Protein AF-C7RSV5-F1 (afdb_monomer_lite)

Secondary structure (DSSP, 8-state):
-PPPPTT---------HHHHHHHHHHHHHT-----TTS-HHHHHHHHHHHHHHH-PPPTTS-EEEEEEETTEEEEEE----S------B--BBTTB--HHHHHHHHHHHHHHHT--EEEE-PPPTTTS-TTHHHHHHHHHHHHHHHTT--GGG-EEEEEHHHHHHHHHHHHHHHHTTPPPPSEEEEES----TT--STHHHHTTTTSSS--HHHHHHHHHHH--S---TTS--TT-GGGSSSTTTTTSSSSSSSS--

Sequence (257 aa):
MDKPPDYHRRIALSPSWRTRALNTLLRLTMRRRITQESDVSALRREYEEIDARYFQVAPDVPHAGRLRWRAGRVDHFAGQPARARHALPAWWIFASRFPNAHAALVSRLCRRLGARALLPDYRLAPEHPFPAAPDDCQRVCRALIAQGVVPASMVLAGDSAGGNLALVTIHSAKAAGEPLPSCVVLLSPALDCTLTSRSMADYDGHDPMLQLSTLLVLRRCYGQSPHQSGKPSKQSPVWQTGARQGLSDNRLSSMAT

Structure (mmCIF, N/CA/C/O backbone):
data_AF-C7RSV5-F1
#
_entry.id   AF-C7RSV5-F1
#
loop_
_atom_site.group_PDB
_atom_site.id
_atom_site.type_symbol
_atom_site.label_atom_id
_atom_site.label_alt_id
_atom_site.label_comp_id
_atom_site.label_asym_id
_atom_site.label_entity_id
_atom_site.label_seq_id
_atom_site.pdbx_PDB_ins_code
_atom_site.Cartn_x
_atom_site.Cartn_y
_atom_site.Cartn_z
_atom_site.occupancy
_atom_site.B_iso_or_equiv
_atom_site.auth_seq_id
_atom_site.auth_comp_id
_atom_site.auth_asym_id
_atom_site.auth_atom_id
_atom_site.pdbx_PDB_model_num
ATOM 1 N N . MET A 1 1 ? 22.446 -20.846 12.007 1.00 48.44 1 MET A N 1
ATOM 2 C CA . MET A 1 1 ? 21.159 -20.361 11.461 1.00 48.44 1 MET A CA 1
ATOM 3 C C . MET A 1 1 ? 20.119 -20.704 12.501 1.00 48.44 1 MET A C 1
ATOM 5 O O . MET A 1 1 ? 19.924 -21.889 12.738 1.00 48.44 1 MET A O 1
ATOM 9 N N . ASP A 1 2 ? 19.542 -19.705 13.164 1.00 71.56 2 ASP A N 1
ATOM 10 C CA . ASP A 1 2 ? 18.568 -19.951 14.227 1.00 71.56 2 ASP A CA 1
ATOM 11 C C . ASP A 1 2 ? 17.305 -20.608 13.672 1.00 71.56 2 ASP A C 1
ATOM 13 O O . ASP A 1 2 ? 16.871 -20.322 12.549 1.00 71.56 2 ASP A O 1
ATOM 17 N N . LYS A 1 3 ? 16.731 -21.519 14.462 1.00 78.50 3 LYS A N 1
ATOM 18 C CA . LYS A 1 3 ? 15.454 -22.160 14.154 1.00 78.50 3 LYS A CA 1
ATOM 19 C C . LYS A 1 3 ? 14.395 -21.057 13.994 1.00 78.50 3 LYS A C 1
ATOM 21 O O . LYS A 1 3 ? 14.276 -20.214 14.883 1.00 78.50 3 LYS A O 1
ATOM 26 N N . PRO A 1 4 ? 13.638 -21.026 12.883 1.00 80.19 4 PRO A N 1
ATOM 27 C CA . PRO A 1 4 ? 12.606 -20.017 12.706 1.00 80.19 4 PRO A CA 1
ATOM 28 C C . PRO A 1 4 ? 11.516 -20.172 13.785 1.00 80.19 4 PRO A C 1
ATOM 30 O O . PRO A 1 4 ? 11.297 -21.288 14.265 1.00 80.19 4 PRO A O 1
ATOM 33 N N . PRO A 1 5 ? 10.840 -19.077 14.173 1.00 83.94 5 PRO A N 1
ATOM 34 C CA . PRO A 1 5 ? 9.829 -19.100 15.228 1.00 83.94 5 PRO A CA 1
ATOM 35 C C . PRO A 1 5 ? 8.637 -19.987 14.848 1.00 83.94 5 PRO A C 1
ATOM 37 O O . PRO A 1 5 ? 8.370 -20.189 13.666 1.00 83.94 5 PRO A O 1
ATOM 40 N N . ASP A 1 6 ? 7.871 -20.465 15.830 1.00 84.81 6 ASP A N 1
ATOM 41 C CA . ASP A 1 6 ? 6.808 -21.465 15.611 1.00 84.81 6 ASP A CA 1
ATOM 42 C C . ASP A 1 6 ? 5.682 -21.000 14.668 1.00 84.81 6 ASP A C 1
ATOM 44 O O . ASP A 1 6 ? 5.006 -21.813 14.038 1.00 84.81 6 ASP A O 1
ATOM 48 N N . TYR A 1 7 ? 5.503 -19.687 14.505 1.00 80.00 7 TYR A N 1
ATOM 49 C CA . TYR A 1 7 ? 4.551 -19.111 13.551 1.00 80.00 7 TYR A CA 1
ATOM 50 C C . TYR A 1 7 ? 5.086 -19.034 12.110 1.00 80.00 7 TYR A C 1
ATOM 52 O O . TYR A 1 7 ? 4.338 -18.710 11.184 1.00 80.00 7 TYR A O 1
ATOM 60 N N . HIS A 1 8 ? 6.375 -19.296 11.885 1.00 83.25 8 HIS A N 1
ATOM 61 C CA . HIS A 1 8 ? 6.972 -19.247 10.559 1.00 83.25 8 HIS A CA 1
ATOM 62 C C . HIS A 1 8 ? 6.670 -20.535 9.792 1.00 83.25 8 HIS A C 1
ATOM 64 O O . HIS A 1 8 ? 7.274 -21.590 9.999 1.00 83.25 8 HIS A O 1
ATOM 70 N N . ARG A 1 9 ? 5.775 -20.422 8.813 1.00 80.25 9 ARG A N 1
ATOM 71 C CA . ARG A 1 9 ? 5.492 -21.479 7.845 1.00 80.25 9 ARG A CA 1
ATOM 72 C C . ARG A 1 9 ? 6.060 -21.086 6.483 1.00 80.25 9 ARG A C 1
ATOM 74 O O . ARG A 1 9 ? 5.545 -20.181 5.832 1.00 80.25 9 ARG A O 1
ATOM 81 N N . ARG A 1 10 ? 7.096 -21.792 6.020 1.00 79.31 10 ARG A N 1
ATOM 82 C CA . ARG A 1 10 ? 7.565 -21.671 4.631 1.00 79.31 10 ARG A CA 1
ATOM 83 C C . ARG A 1 10 ? 6.667 -22.521 3.741 1.00 79.31 10 ARG A C 1
ATOM 85 O O . ARG A 1 10 ? 6.595 -23.734 3.909 1.00 79.31 10 ARG A O 1
ATOM 92 N N . ILE A 1 11 ? 5.991 -21.883 2.796 1.00 77.56 11 ILE A N 1
ATOM 93 C CA . ILE A 1 11 ? 5.173 -22.573 1.801 1.00 77.56 11 ILE A CA 1
ATOM 94 C C . ILE A 1 11 ? 6.031 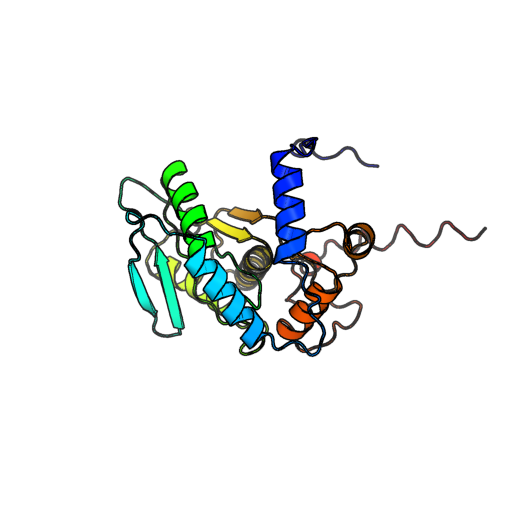-22.733 0.549 1.00 77.56 11 ILE A C 1
ATOM 96 O O . ILE A 1 11 ? 6.405 -21.743 -0.080 1.00 77.56 11 ILE A O 1
ATOM 100 N N . ALA A 1 12 ? 6.382 -23.972 0.207 1.00 74.38 12 ALA A N 1
ATOM 101 C CA . ALA A 1 12 ? 7.042 -24.264 -1.057 1.00 74.38 12 ALA A CA 1
ATOM 102 C C . ALA A 1 12 ? 6.013 -24.120 -2.186 1.00 74.38 12 ALA A C 1
ATOM 104 O O . ALA A 1 12 ? 5.086 -24.919 -2.300 1.00 74.38 12 ALA A O 1
ATOM 105 N N . LEU A 1 13 ? 6.152 -23.072 -2.996 1.00 72.31 13 LEU A N 1
ATOM 106 C CA . LEU A 1 13 ? 5.305 -22.846 -4.162 1.00 72.31 13 LEU A CA 1
ATOM 107 C C . LEU A 1 13 ? 6.066 -23.277 -5.416 1.00 72.31 13 LEU A C 1
ATOM 109 O O . LEU A 1 13 ? 7.061 -22.658 -5.786 1.00 72.31 13 LEU A O 1
ATOM 113 N N . SER A 1 14 ? 5.589 -24.317 -6.096 1.00 78.12 14 SER A N 1
ATOM 114 C CA . SER A 1 14 ? 6.029 -24.620 -7.458 1.00 78.12 14 SER A CA 1
ATOM 115 C C . SER A 1 14 ? 5.206 -23.773 -8.435 1.00 78.12 14 SER A C 1
ATOM 117 O O . SER A 1 14 ? 3.974 -23.841 -8.397 1.00 78.12 14 SER A O 1
ATOM 119 N N . PRO A 1 15 ? 5.828 -22.960 -9.311 1.00 79.62 15 PRO A N 1
ATOM 120 C CA . PRO A 1 15 ? 5.077 -22.104 -10.217 1.00 79.62 15 PRO A CA 1
ATOM 121 C C . PRO A 1 15 ? 4.280 -22.960 -11.202 1.00 79.62 15 PRO A C 1
ATOM 123 O O . PRO A 1 15 ? 4.850 -23.653 -12.054 1.00 79.62 15 PRO A O 1
ATOM 126 N N . SER A 1 16 ? 2.954 -22.878 -11.078 1.00 88.62 16 SER A N 1
ATOM 127 C CA . SER A 1 16 ? 2.006 -23.500 -12.000 1.00 88.62 16 SER A CA 1
ATOM 128 C C . SER A 1 16 ? 2.193 -22.962 -13.421 1.00 88.62 16 SER A C 1
ATOM 130 O O . SER A 1 16 ? 2.725 -21.866 -13.615 1.00 88.62 16 SER A O 1
ATOM 132 N N . TRP A 1 17 ? 1.705 -23.683 -14.433 1.00 90.12 17 TRP A N 1
ATOM 133 C CA . TRP A 1 17 ? 1.709 -23.173 -15.810 1.00 90.12 17 TRP A CA 1
ATOM 134 C C . TRP A 1 17 ? 0.971 -21.827 -15.923 1.00 90.12 17 TRP A C 1
ATOM 136 O O . TRP A 1 17 ? 1.424 -20.949 -16.650 1.00 90.12 17 TRP A O 1
ATOM 146 N N . ARG A 1 18 ? -0.099 -21.623 -15.135 1.00 89.12 18 ARG A N 1
ATOM 147 C CA . ARG A 1 18 ? -0.841 -20.352 -15.060 1.00 89.12 18 ARG A CA 1
ATOM 148 C C . ARG A 1 18 ? 0.042 -19.225 -14.541 1.00 89.12 18 ARG A C 1
ATOM 150 O O . ARG A 1 18 ? 0.052 -18.143 -15.111 1.00 89.12 18 ARG A O 1
ATOM 157 N N . THR A 1 19 ? 0.818 -19.495 -13.491 1.00 86.88 19 THR A N 1
ATOM 158 C CA . THR A 1 19 ? 1.790 -18.544 -12.934 1.00 86.88 19 THR A CA 1
ATOM 159 C C . THR A 1 19 ? 2.872 -18.208 -13.954 1.00 86.88 19 THR A C 1
ATOM 161 O O . THR A 1 19 ? 3.220 -17.044 -14.111 1.00 86.88 19 THR A O 1
ATOM 164 N N . ARG A 1 20 ? 3.387 -19.205 -14.683 1.00 88.69 20 ARG A N 1
ATOM 165 C CA . ARG A 1 20 ? 4.392 -18.979 -15.733 1.00 88.69 20 ARG A CA 1
ATOM 166 C C . ARG A 1 20 ? 3.826 -18.127 -16.869 1.00 88.69 20 ARG A C 1
ATOM 168 O O . ARG A 1 20 ? 4.464 -17.155 -17.247 1.00 88.69 20 ARG A O 1
ATOM 175 N N . ALA A 1 21 ? 2.622 -18.441 -17.349 1.00 88.12 21 ALA A N 1
ATOM 176 C CA . ALA A 1 21 ? 1.941 -17.668 -18.385 1.00 88.12 21 ALA A CA 1
ATOM 177 C C . ALA A 1 21 ? 1.674 -16.220 -17.939 1.00 88.12 21 ALA A C 1
ATOM 179 O O . ALA A 1 21 ? 1.991 -15.288 -18.674 1.00 88.12 21 ALA A O 1
ATOM 180 N N . LEU A 1 22 ? 1.175 -16.026 -16.712 1.00 86.00 22 LEU A N 1
ATOM 181 C CA . LEU A 1 22 ? 0.973 -14.699 -16.128 1.00 86.00 22 LEU A CA 1
ATOM 182 C C . LEU A 1 22 ? 2.293 -13.928 -16.019 1.00 86.00 22 LEU A C 1
A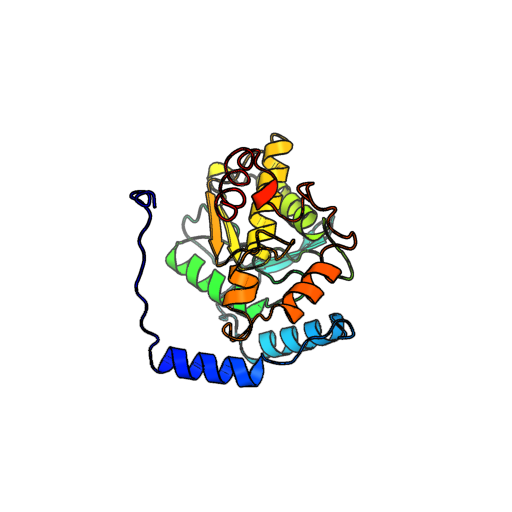TOM 184 O O . LEU A 1 22 ? 2.352 -12.774 -16.425 1.00 86.00 22 LEU A O 1
ATOM 188 N N . ASN A 1 23 ? 3.362 -14.559 -15.531 1.00 86.75 23 ASN A N 1
ATOM 189 C CA . ASN A 1 23 ? 4.673 -13.918 -15.428 1.00 86.75 23 ASN A CA 1
ATOM 190 C C . ASN A 1 23 ? 5.218 -13.514 -16.801 1.00 86.75 23 ASN A C 1
ATOM 192 O O . ASN A 1 23 ? 5.791 -12.437 -16.927 1.00 86.75 23 ASN A O 1
ATOM 196 N N . THR A 1 24 ? 5.036 -14.343 -17.832 1.00 85.94 24 THR A N 1
ATOM 197 C CA . THR A 1 24 ? 5.408 -13.987 -19.207 1.00 85.94 24 THR A CA 1
ATOM 198 C C . THR A 1 24 ? 4.600 -12.791 -19.697 1.00 85.94 24 THR A C 1
ATOM 200 O O . THR A 1 24 ? 5.188 -11.845 -20.212 1.00 85.94 24 THR A O 1
ATOM 203 N N . LEU A 1 25 ? 3.282 -12.781 -19.483 1.00 84.81 25 LEU A N 1
ATOM 204 C CA . LEU A 1 25 ? 2.432 -11.652 -19.857 1.00 84.81 25 LEU A CA 1
ATOM 205 C C . LEU A 1 25 ? 2.861 -10.363 -19.144 1.00 84.81 25 LEU A C 1
ATOM 207 O O . LEU A 1 25 ? 3.077 -9.356 -19.807 1.00 84.81 25 LEU A O 1
ATOM 211 N N . LEU A 1 26 ? 3.064 -10.410 -17.824 1.00 83.38 26 LEU A N 1
ATOM 212 C CA . LEU A 1 26 ? 3.543 -9.272 -17.033 1.00 83.38 26 LEU A CA 1
ATOM 213 C C . LEU A 1 26 ? 4.901 -8.767 -17.533 1.00 83.38 26 LEU A C 1
ATOM 215 O O . LEU A 1 26 ? 5.106 -7.564 -17.646 1.00 83.38 26 LEU A O 1
ATOM 219 N N . ARG A 1 27 ? 5.811 -9.668 -17.923 1.00 82.19 27 ARG A N 1
ATOM 220 C CA . ARG A 1 27 ? 7.090 -9.273 -18.531 1.00 82.19 27 ARG A CA 1
ATOM 221 C C . ARG A 1 27 ? 6.927 -8.591 -19.886 1.00 82.19 27 ARG A C 1
ATOM 223 O O . ARG A 1 27 ? 7.793 -7.809 -20.250 1.00 82.19 27 ARG A O 1
ATOM 230 N N . LEU A 1 28 ? 5.884 -8.895 -20.647 1.00 79.88 28 LEU A N 1
ATOM 231 C CA . LEU A 1 28 ? 5.642 -8.256 -21.941 1.00 79.88 28 LEU A CA 1
ATOM 232 C C . LEU A 1 28 ? 4.929 -6.909 -21.784 1.00 79.88 28 LEU A C 1
ATOM 234 O O . LEU A 1 28 ? 5.197 -5.989 -22.550 1.00 79.88 28 LEU A O 1
ATOM 238 N N . THR A 1 29 ? 4.049 -6.781 -20.789 1.00 71.69 29 THR A N 1
ATOM 239 C CA . THR A 1 29 ? 3.209 -5.588 -20.608 1.00 71.69 29 THR A CA 1
ATOM 240 C C . THR A 1 29 ? 3.791 -4.567 -19.634 1.00 71.69 29 THR A C 1
ATOM 242 O O . THR A 1 29 ? 3.624 -3.372 -19.849 1.00 71.69 29 THR A O 1
ATOM 245 N N . MET A 1 30 ? 4.486 -5.009 -18.581 1.00 67.56 30 MET A N 1
ATOM 246 C CA . MET A 1 30 ? 4.948 -4.146 -17.482 1.00 67.56 30 MET A CA 1
ATOM 247 C C . MET A 1 30 ? 6.458 -3.907 -17.470 1.00 67.56 30 MET A C 1
ATOM 249 O O . MET A 1 30 ? 6.919 -2.966 -16.831 1.00 67.56 30 MET A O 1
ATOM 253 N N . ARG A 1 31 ? 7.251 -4.703 -18.199 1.00 63.72 31 ARG A N 1
ATOM 254 C CA . ARG A 1 31 ? 8.722 -4.580 -18.243 1.00 63.72 31 ARG A CA 1
ATOM 255 C C . ARG A 1 31 ? 9.197 -3.433 -19.142 1.00 63.72 31 ARG A C 1
ATOM 257 O O . ARG A 1 31 ? 10.170 -3.567 -19.886 1.00 63.72 31 ARG A O 1
ATOM 264 N N . ARG A 1 32 ? 8.510 -2.293 -19.096 1.00 64.81 32 ARG A N 1
ATOM 265 C CA . ARG A 1 32 ? 9.033 -1.054 -19.667 1.00 64.81 32 ARG A CA 1
ATOM 266 C C . ARG A 1 32 ? 10.173 -0.569 -18.783 1.00 64.81 32 ARG A C 1
ATOM 268 O O . ARG A 1 32 ? 10.044 -0.509 -17.562 1.00 64.81 32 ARG A O 1
ATOM 275 N N . ARG A 1 33 ? 11.301 -0.218 -19.402 1.00 63.16 33 ARG A N 1
ATOM 276 C CA . ARG A 1 33 ? 12.408 0.424 -18.690 1.00 63.16 33 ARG A CA 1
ATOM 277 C C . ARG A 1 33 ? 11.973 1.828 -18.289 1.00 63.16 33 ARG A C 1
ATOM 279 O O . ARG A 1 33 ? 12.015 2.740 -19.106 1.00 63.16 33 ARG A O 1
ATOM 286 N N . ILE A 1 34 ? 11.565 1.982 -17.034 1.00 71.00 34 ILE A N 1
ATOM 287 C CA . ILE A 1 34 ? 11.380 3.292 -16.414 1.00 71.00 34 ILE A CA 1
ATOM 288 C C . ILE A 1 34 ? 12.773 3.809 -16.047 1.00 71.00 34 ILE A C 1
ATOM 290 O O . ILE A 1 34 ? 13.525 3.161 -15.312 1.00 71.00 34 ILE A O 1
ATOM 294 N N . THR A 1 35 ? 13.130 4.955 -16.612 1.00 69.44 35 THR A N 1
ATOM 295 C CA . THR A 1 35 ? 14.409 5.642 -16.404 1.00 69.44 35 THR A CA 1
ATOM 296 C C . THR A 1 35 ? 14.210 6.886 -15.540 1.00 69.44 35 THR A C 1
ATOM 298 O O . THR A 1 35 ? 13.088 7.315 -15.281 1.00 69.44 35 THR A O 1
ATOM 301 N N . GLN A 1 36 ? 15.308 7.502 -15.099 1.00 63.81 36 GLN A N 1
ATOM 302 C CA . GLN A 1 36 ? 15.269 8.732 -14.293 1.00 63.81 36 GLN A CA 1
ATOM 303 C C . GLN A 1 36 ? 14.634 9.934 -15.009 1.00 63.81 36 GLN A C 1
ATOM 305 O O . GLN A 1 36 ? 14.218 10.882 -14.343 1.00 63.81 36 GLN A O 1
ATOM 310 N N . GLU A 1 37 ? 14.558 9.890 -16.338 1.00 71.38 37 GLU A N 1
ATOM 311 C CA . GLU A 1 37 ? 13.956 10.928 -17.182 1.00 71.38 37 GLU A CA 1
ATOM 312 C C . GLU A 1 37 ? 12.484 10.655 -17.503 1.00 71.38 37 GLU A C 1
ATOM 314 O O . GLU A 1 37 ? 11.831 11.456 -18.164 1.00 71.38 37 GLU A O 1
ATOM 319 N N . SER A 1 38 ? 11.945 9.517 -17.055 1.00 76.75 38 SER A N 1
ATOM 320 C CA . SER A 1 38 ? 10.558 9.161 -17.338 1.00 76.75 38 SER A CA 1
ATOM 321 C C . SER A 1 38 ? 9.590 10.140 -16.672 1.00 76.75 38 SER A C 1
ATOM 323 O O . SER A 1 38 ? 9.705 10.429 -15.479 1.00 76.75 38 SER A O 1
ATOM 325 N N . ASP A 1 39 ? 8.595 10.601 -17.431 1.00 81.69 39 ASP A N 1
ATOM 326 C CA . ASP A 1 39 ? 7.486 11.391 -16.901 1.00 81.69 39 ASP A CA 1
ATOM 327 C C . ASP A 1 39 ? 6.590 10.494 -16.031 1.00 81.69 39 ASP A C 1
ATOM 329 O O . ASP A 1 39 ? 5.765 9.714 -16.511 1.00 81.69 39 ASP A O 1
ATOM 333 N N . VAL A 1 40 ? 6.773 10.601 -14.715 1.00 81.31 40 VAL A N 1
ATOM 334 C CA . VAL A 1 40 ? 6.025 9.827 -13.717 1.00 81.31 40 VAL A CA 1
ATOM 335 C C . VAL A 1 40 ? 4.536 10.169 -13.735 1.00 81.31 40 VAL A C 1
ATOM 337 O O . VAL A 1 40 ? 3.708 9.290 -13.492 1.00 81.31 40 VAL A O 1
ATOM 340 N N . SER A 1 41 ? 4.170 11.406 -14.074 1.00 79.69 41 SER A N 1
ATOM 341 C CA . SER A 1 41 ? 2.769 11.808 -14.200 1.00 79.69 41 SER A CA 1
ATOM 342 C C . SER A 1 41 ? 2.133 11.193 -15.454 1.00 79.69 41 SER A C 1
ATOM 344 O O . SER A 1 41 ? 0.965 10.805 -15.408 1.00 79.69 41 SER A O 1
ATOM 346 N N . ALA A 1 42 ? 2.881 11.034 -16.553 1.00 80.38 42 ALA A N 1
ATOM 347 C CA . ALA A 1 42 ? 2.423 10.277 -17.724 1.00 80.38 42 ALA A CA 1
ATOM 348 C C . ALA A 1 42 ? 2.264 8.780 -17.428 1.00 80.38 42 ALA A C 1
ATOM 350 O O . ALA A 1 42 ? 1.218 8.212 -17.739 1.00 80.38 42 ALA A O 1
ATOM 351 N N . LEU A 1 43 ? 3.245 8.166 -16.759 1.00 81.12 43 LEU A N 1
ATOM 352 C CA . LEU A 1 43 ? 3.156 6.765 -16.327 1.00 81.12 43 LEU A CA 1
ATOM 353 C C . LEU A 1 43 ? 1.961 6.530 -15.394 1.00 81.12 43 LEU A C 1
ATOM 355 O O . LEU A 1 43 ? 1.286 5.508 -15.498 1.00 81.12 43 LEU A O 1
ATOM 359 N N . ARG A 1 44 ? 1.660 7.488 -14.506 1.00 84.00 44 ARG A N 1
ATOM 360 C CA . ARG A 1 44 ? 0.473 7.428 -13.645 1.00 84.00 44 ARG A CA 1
ATOM 361 C C . ARG A 1 44 ? -0.818 7.373 -14.460 1.00 84.00 44 ARG A C 1
ATOM 363 O O . ARG A 1 44 ? -1.647 6.517 -14.172 1.00 84.00 44 ARG A O 1
ATOM 370 N N . ARG A 1 45 ? -0.973 8.237 -15.471 1.00 83.31 45 ARG A N 1
ATOM 371 C CA . ARG A 1 45 ? -2.160 8.236 -16.347 1.00 83.31 45 ARG A CA 1
ATOM 372 C C . ARG A 1 45 ? -2.317 6.905 -17.079 1.00 83.31 45 ARG A C 1
ATOM 374 O O . ARG A 1 45 ? -3.405 6.346 -17.083 1.00 83.31 45 ARG A O 1
ATOM 381 N N . GLU A 1 46 ? -1.227 6.363 -17.621 1.00 82.25 46 GLU A N 1
ATOM 382 C CA . GLU A 1 46 ? -1.244 5.059 -18.298 1.00 82.25 46 GLU A CA 1
ATOM 383 C C . GLU A 1 46 ? -1.696 3.932 -17.352 1.00 82.25 46 GLU A C 1
ATOM 385 O O . GLU A 1 46 ? -2.534 3.107 -17.718 1.00 82.25 46 GLU A O 1
ATOM 390 N N . TYR A 1 47 ? -1.198 3.908 -16.112 1.00 82.12 47 TYR A N 1
ATOM 391 C CA . TYR A 1 47 ? -1.636 2.916 -15.129 1.00 82.12 47 TYR A CA 1
ATOM 392 C C . TYR A 1 47 ? -3.092 3.085 -14.702 1.00 82.12 47 TYR A C 1
ATOM 394 O O . TYR A 1 47 ? -3.781 2.079 -14.545 1.00 82.12 47 TYR A O 1
ATOM 402 N N . GLU A 1 48 ? -3.583 4.315 -14.561 1.00 83.56 48 GLU A N 1
ATOM 403 C CA . GLU A 1 48 ? -4.996 4.579 -14.271 1.00 83.56 48 GLU A CA 1
ATOM 404 C C . GLU A 1 48 ? -5.909 4.140 -15.430 1.00 83.56 48 GLU A C 1
ATOM 406 O O . GLU A 1 48 ? -6.975 3.572 -15.194 1.00 83.56 48 GLU A O 1
ATOM 411 N N . GLU A 1 49 ? -5.481 4.315 -16.683 1.00 84.50 49 GLU A N 1
ATOM 412 C CA . GLU A 1 49 ? -6.204 3.810 -17.858 1.00 84.50 49 GLU A CA 1
ATOM 413 C C . GLU A 1 49 ? -6.234 2.277 -17.909 1.00 84.50 49 GLU A C 1
ATOM 415 O O . GLU A 1 49 ? -7.276 1.682 -18.200 1.00 84.50 49 GLU A O 1
ATOM 420 N N . ILE A 1 50 ? -5.107 1.624 -17.609 1.00 83.81 50 ILE A N 1
ATOM 421 C CA . ILE A 1 50 ? -5.025 0.162 -17.483 1.00 83.81 50 ILE A CA 1
ATOM 422 C C . ILE A 1 50 ? -5.951 -0.314 -16.358 1.00 83.81 50 ILE A C 1
ATOM 424 O O . ILE A 1 50 ? -6.708 -1.268 -16.556 1.00 83.81 50 ILE A O 1
ATOM 428 N N . ASP A 1 51 ? -5.927 0.352 -15.203 1.00 83.88 51 ASP A N 1
ATOM 429 C CA . ASP A 1 51 ? -6.781 0.025 -14.064 1.00 83.88 51 ASP A CA 1
ATOM 430 C C . ASP A 1 51 ? -8.267 0.102 -14.442 1.00 83.88 51 ASP A C 1
ATOM 432 O O . ASP A 1 51 ? -9.010 -0.867 -14.271 1.00 83.88 51 ASP A O 1
ATOM 436 N N . ALA A 1 52 ? -8.676 1.212 -15.061 1.00 84.12 52 ALA A N 1
ATOM 437 C CA . ALA A 1 52 ? -10.045 1.436 -15.513 1.00 84.12 52 ALA A CA 1
ATOM 438 C C . ALA A 1 52 ? -10.501 0.427 -16.579 1.00 84.12 52 ALA A C 1
ATOM 440 O O . ALA A 1 52 ? -11.658 0.003 -16.582 1.00 84.12 52 ALA A O 1
ATOM 441 N N . ARG A 1 53 ? -9.600 0.029 -17.486 1.00 84.81 53 ARG A N 1
ATOM 442 C CA . ARG A 1 53 ? -9.915 -0.891 -18.585 1.00 84.81 53 ARG A CA 1
ATOM 443 C C . ARG A 1 53 ? -10.056 -2.334 -18.116 1.00 84.81 53 ARG A C 1
ATOM 445 O O . ARG A 1 53 ? -10.984 -3.021 -18.540 1.00 84.81 53 ARG A O 1
ATOM 452 N N . TYR A 1 54 ? -9.132 -2.808 -17.283 1.00 82.56 54 TYR A N 1
ATOM 453 C CA . TYR A 1 54 ? -9.008 -4.238 -16.985 1.00 82.56 54 TYR A CA 1
ATOM 454 C C . TYR A 1 54 ? -9.590 -4.650 -15.635 1.00 82.56 54 TYR A C 1
ATOM 456 O O . TYR A 1 54 ? -9.919 -5.825 -15.459 1.00 82.56 54 TYR A O 1
ATOM 464 N N . PHE A 1 55 ? -9.759 -3.721 -14.693 1.00 80.81 55 PHE A N 1
ATOM 465 C CA . PHE A 1 55 ? -10.334 -4.024 -13.389 1.00 80.81 55 PHE A CA 1
ATOM 466 C C . PHE A 1 55 ? -11.721 -3.407 -13.27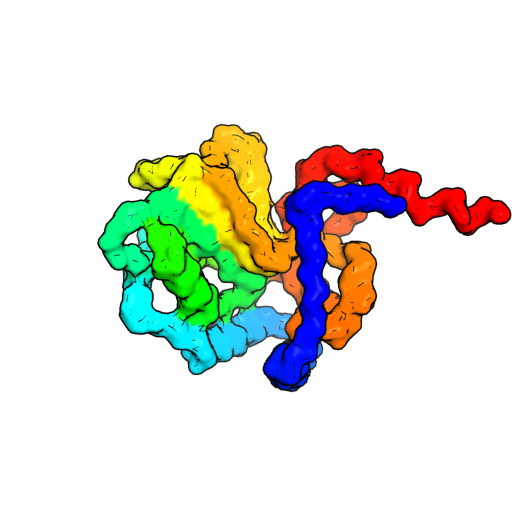9 1.00 80.81 55 PHE A C 1
ATOM 468 O O . PHE A 1 55 ? -11.899 -2.193 -13.247 1.00 80.81 55 PHE A O 1
ATOM 475 N N . GLN A 1 56 ? -12.720 -4.282 -13.215 1.00 74.69 56 GLN A N 1
ATOM 476 C CA . GLN A 1 56 ? -14.108 -3.901 -13.003 1.00 74.69 56 GLN A CA 1
ATOM 477 C C . GLN A 1 56 ? -14.437 -4.049 -11.518 1.00 74.69 56 GLN A C 1
ATOM 479 O O . GLN A 1 56 ? -14.279 -5.127 -10.933 1.00 74.69 56 GLN A O 1
ATOM 484 N N . VAL A 1 57 ? -14.895 -2.962 -10.902 1.00 69.00 57 VAL A N 1
ATOM 485 C CA . VAL A 1 57 ? -15.469 -3.009 -9.556 1.00 69.00 57 VAL A CA 1
ATOM 486 C C . VAL A 1 57 ? -16.862 -3.614 -9.676 1.00 69.00 57 VAL A C 1
ATOM 488 O O . VAL A 1 57 ? -17.630 -3.243 -10.560 1.00 69.00 57 VAL A O 1
ATOM 491 N N . ALA A 1 58 ? -17.180 -4.588 -8.824 1.00 67.25 58 ALA A N 1
ATOM 492 C CA . ALA A 1 58 ? -18.477 -5.244 -8.902 1.00 67.25 58 ALA A CA 1
ATOM 493 C C . ALA A 1 58 ? -19.611 -4.219 -8.647 1.00 67.25 58 ALA A C 1
ATOM 495 O O . ALA A 1 58 ? -19.455 -3.379 -7.757 1.00 67.25 58 ALA A O 1
ATOM 496 N N . PRO A 1 59 ? -20.733 -4.258 -9.398 1.00 66.69 59 PRO A N 1
ATOM 497 C CA . PRO A 1 59 ? -21.781 -3.227 -9.328 1.00 66.69 59 PRO A CA 1
ATOM 498 C C . PRO A 1 59 ? -22.435 -3.102 -7.948 1.00 66.69 59 PRO A C 1
ATOM 500 O O . PRO A 1 59 ? -22.972 -2.057 -7.596 1.00 66.69 59 PRO A O 1
ATOM 503 N N . ASP A 1 60 ? -22.387 -4.186 -7.173 1.00 62.28 60 ASP A N 1
ATOM 504 C CA . ASP A 1 60 ? -22.898 -4.290 -5.810 1.00 62.28 60 ASP A CA 1
ATOM 505 C C . ASP A 1 60 ? -21.984 -3.637 -4.771 1.00 62.28 60 ASP A C 1
ATOM 507 O O . ASP A 1 60 ? -22.364 -3.570 -3.607 1.00 62.28 60 ASP A O 1
ATOM 511 N N . VAL A 1 61 ? -20.783 -3.187 -5.155 1.00 56.56 61 VAL A N 1
ATOM 512 C CA . VAL A 1 61 ? -19.878 -2.436 -4.285 1.00 56.56 61 VAL A CA 1
ATOM 513 C C . VAL A 1 61 ? -20.331 -0.984 -4.298 1.00 56.56 61 VAL A C 1
ATOM 515 O O . VAL A 1 61 ? -20.085 -0.275 -5.276 1.00 56.56 61 VAL A O 1
ATOM 518 N N . PRO A 1 62 ? -20.959 -0.494 -3.220 1.00 50.28 62 PRO A N 1
ATOM 519 C CA . PRO A 1 62 ? -21.448 0.868 -3.195 1.00 50.28 62 PRO A CA 1
ATOM 520 C C . PRO A 1 62 ? -20.239 1.798 -3.163 1.00 50.28 62 PRO A C 1
ATOM 522 O O . PRO A 1 62 ? -19.542 1.908 -2.147 1.00 50.28 62 PRO A O 1
ATOM 525 N N . HIS A 1 63 ? -19.984 2.461 -4.291 1.00 49.88 63 HIS A N 1
ATOM 526 C CA . HIS A 1 63 ? -19.221 3.699 -4.321 1.00 49.88 63 HIS A CA 1
ATOM 527 C C . HIS A 1 63 ? -20.050 4.711 -3.540 1.00 49.88 63 HIS A C 1
ATOM 529 O O . HIS A 1 63 ? -21.010 5.275 -4.058 1.00 49.88 63 HIS A O 1
ATOM 535 N N . ALA A 1 64 ? -19.712 4.945 -2.277 1.00 42.22 64 ALA A N 1
ATOM 536 C CA . ALA A 1 64 ? -20.484 5.841 -1.418 1.00 42.22 64 ALA A CA 1
ATOM 537 C C . ALA A 1 64 ? -20.245 7.333 -1.743 1.00 42.22 64 ALA A C 1
ATOM 539 O O . ALA A 1 64 ? -20.426 8.200 -0.892 1.00 42.22 64 ALA A O 1
ATOM 540 N N . GLY A 1 65 ? -19.824 7.635 -2.972 1.00 43.81 65 GLY A N 1
ATOM 541 C CA . GLY A 1 65 ? -19.382 8.951 -3.393 1.00 43.81 65 GLY A CA 1
ATOM 542 C C . GLY A 1 65 ? -18.022 9.348 -2.813 1.00 43.81 65 GLY A C 1
ATOM 543 O O . GLY A 1 65 ? -17.462 8.726 -1.907 1.00 43.81 65 GLY A O 1
ATOM 544 N N . ARG A 1 66 ? -17.486 10.431 -3.372 1.00 39.59 66 ARG A N 1
ATOM 545 C CA . ARG A 1 66 ? -16.311 11.128 -2.858 1.00 39.59 66 ARG A CA 1
ATOM 546 C C . ARG A 1 66 ? -16.764 11.968 -1.670 1.00 39.59 66 ARG A C 1
ATOM 548 O O . ARG A 1 66 ? -17.421 12.993 -1.860 1.00 39.59 66 ARG A O 1
ATOM 555 N N . LEU A 1 67 ? -16.426 11.569 -0.449 1.00 39.25 67 LEU A N 1
ATOM 556 C CA . LEU A 1 67 ? -16.664 12.438 0.700 1.00 39.25 67 LEU A CA 1
ATOM 557 C C . LEU A 1 67 ? -15.709 13.632 0.573 1.00 39.25 67 LEU A C 1
ATOM 559 O O . LEU A 1 67 ? -14.487 13.481 0.631 1.00 39.25 67 LEU A O 1
ATOM 563 N N . ARG A 1 68 ? -16.258 14.835 0.360 1.00 37.44 68 ARG A N 1
ATOM 564 C CA . ARG A 1 68 ? -15.506 16.086 0.524 1.00 37.44 68 ARG A CA 1
ATOM 565 C C . ARG A 1 68 ? -15.236 16.239 2.021 1.00 37.44 68 ARG A C 1
ATOM 567 O O . ARG A 1 68 ? -16.082 16.722 2.768 1.00 37.44 68 ARG A O 1
ATOM 574 N N . TRP A 1 69 ? -14.074 15.777 2.470 1.00 40.78 69 TRP A N 1
ATOM 575 C CA . TRP A 1 69 ? -13.618 16.002 3.835 1.00 40.78 69 TRP A CA 1
ATOM 576 C C . TRP A 1 69 ? -13.078 17.429 3.939 1.00 40.78 69 TRP A C 1
ATOM 578 O O . TRP A 1 69 ? -12.432 17.912 3.006 1.00 40.78 69 TRP A O 1
ATOM 588 N N . ARG A 1 70 ? -13.276 18.105 5.079 1.00 33.16 70 ARG A N 1
ATOM 589 C CA . ARG A 1 70 ? -12.818 19.490 5.337 1.00 33.16 70 ARG A CA 1
ATOM 590 C C . ARG A 1 70 ? -11.286 19.705 5.214 1.00 33.16 70 ARG A C 1
ATOM 592 O O . ARG A 1 70 ? -10.818 20.804 5.474 1.00 33.16 70 ARG A O 1
ATOM 599 N N . ALA A 1 71 ? -10.516 18.693 4.794 1.00 31.45 71 ALA A N 1
ATOM 600 C CA . ALA A 1 71 ? -9.073 18.755 4.540 1.00 31.45 71 ALA A CA 1
ATOM 601 C C . ALA A 1 71 ? -8.561 17.821 3.403 1.00 31.45 71 ALA A C 1
ATOM 603 O O . ALA A 1 71 ? -7.367 17.532 3.364 1.00 31.45 71 ALA A O 1
ATOM 604 N N . GLY A 1 72 ? -9.415 17.299 2.502 1.00 34.72 72 GLY A N 1
ATOM 605 C CA . GLY A 1 72 ? -8.971 16.427 1.390 1.00 34.72 72 GLY A CA 1
ATOM 606 C C . GLY A 1 72 ? -10.059 15.532 0.770 1.00 34.72 72 GLY A C 1
ATOM 607 O O . GLY A 1 72 ? -11.199 15.525 1.231 1.00 34.72 72 GLY A O 1
ATOM 608 N N . ARG A 1 73 ? -9.718 14.795 -0.301 1.00 37.88 73 ARG A N 1
ATOM 609 C CA . ARG A 1 73 ? -10.605 13.825 -0.984 1.00 37.88 73 ARG A CA 1
ATOM 610 C C . ARG A 1 73 ? -10.411 12.427 -0.371 1.00 37.88 73 ARG A C 1
ATOM 612 O O . ARG A 1 73 ? -9.294 12.069 -0.026 1.00 37.88 73 ARG A O 1
ATOM 619 N N . VAL A 1 74 ? -11.489 11.660 -0.195 1.00 41.50 74 VAL A N 1
ATOM 620 C CA . VAL A 1 74 ? -11.463 10.246 0.231 1.00 41.50 74 VAL A CA 1
ATOM 621 C C . VAL A 1 74 ? -12.516 9.494 -0.581 1.00 41.50 74 VAL A C 1
ATOM 623 O O . VAL A 1 74 ? -13.668 9.935 -0.628 1.00 41.50 74 VAL A O 1
ATOM 626 N N . ASP A 1 75 ? -12.142 8.369 -1.192 1.00 40.19 75 ASP A N 1
ATOM 627 C CA . ASP A 1 75 ? -13.073 7.506 -1.923 1.00 40.19 75 ASP A CA 1
ATOM 628 C C . ASP A 1 75 ? -13.546 6.353 -1.012 1.00 40.19 75 ASP A C 1
ATOM 630 O O . ASP A 1 75 ? -12.798 5.458 -0.630 1.00 40.19 75 ASP A O 1
ATOM 634 N N . HIS A 1 76 ? -14.813 6.388 -0.597 1.00 41.88 76 HIS A N 1
ATOM 635 C CA . HIS A 1 76 ? -15.383 5.428 0.356 1.00 41.88 76 HIS A CA 1
ATOM 636 C C . HIS A 1 76 ? -16.068 4.256 -0.367 1.00 41.88 76 HIS A C 1
ATOM 638 O O . HIS A 1 76 ? -16.845 4.463 -1.300 1.00 41.88 76 HIS A O 1
ATOM 644 N N . PHE A 1 77 ? -15.839 3.027 0.110 1.00 43.56 77 PHE A N 1
ATOM 645 C CA . PHE A 1 77 ? -16.465 1.809 -0.418 1.00 43.56 77 PHE A CA 1
ATOM 646 C C . PHE A 1 77 ? -17.246 1.108 0.698 1.00 43.56 77 PHE A C 1
ATOM 648 O O . PHE A 1 77 ? -16.661 0.585 1.643 1.00 43.56 77 PHE A O 1
ATOM 655 N N . ALA A 1 78 ? -18.577 1.098 0.622 1.00 37.16 78 ALA A N 1
ATOM 656 C CA . ALA A 1 78 ? -19.427 0.670 1.735 1.00 37.16 78 ALA A CA 1
ATOM 657 C C . ALA A 1 78 ? -20.328 -0.513 1.376 1.00 37.16 78 ALA A C 1
ATOM 659 O O . ALA A 1 78 ? -21.436 -0.288 0.924 1.00 37.16 78 ALA A O 1
ATOM 660 N N . GLY A 1 79 ? -19.940 -1.764 1.634 1.00 30.75 79 GLY A N 1
ATOM 661 C CA . GLY A 1 79 ? -20.927 -2.861 1.624 1.00 30.75 79 GLY A CA 1
ATOM 662 C C . GLY A 1 79 ? -21.947 -2.723 2.778 1.00 30.75 79 GLY A C 1
ATOM 663 O O . GLY A 1 79 ? -21.539 -2.433 3.904 1.00 30.75 79 GLY A O 1
ATOM 664 N N . GLN A 1 80 ? -23.250 -2.924 2.523 1.00 33.28 80 GLN A N 1
ATOM 665 C CA . GLN A 1 80 ? -24.333 -2.999 3.539 1.00 33.28 80 GLN A CA 1
ATOM 666 C C . GLN A 1 80 ? -24.759 -4.475 3.823 1.00 33.28 80 GLN A C 1
ATOM 668 O O . GLN A 1 80 ? -24.425 -5.341 3.020 1.00 33.28 80 GLN A O 1
ATOM 673 N N . PRO A 1 81 ? -25.518 -4.814 4.897 1.00 43.22 81 PRO A N 1
ATOM 674 C CA . PRO A 1 81 ? -25.058 -4.844 6.290 1.00 43.22 81 PRO A CA 1
ATOM 675 C C . PRO A 1 81 ? -25.439 -6.139 7.063 1.00 43.22 81 PRO A C 1
ATOM 677 O O . PRO A 1 81 ? -26.529 -6.671 6.907 1.00 43.22 81 PRO A O 1
ATOM 680 N N . ALA A 1 82 ? -24.585 -6.569 8.003 1.00 28.77 82 ALA A N 1
ATOM 681 C CA . ALA A 1 82 ? -24.961 -7.113 9.323 1.00 28.77 82 ALA A CA 1
ATOM 682 C C . ALA A 1 82 ? -23.681 -7.324 10.166 1.00 28.77 82 ALA A C 1
ATOM 684 O O . ALA A 1 82 ? -22.912 -8.243 9.922 1.00 28.77 82 ALA A O 1
ATOM 685 N N . ARG A 1 83 ? -23.443 -6.471 11.176 1.00 30.39 83 ARG A N 1
ATOM 686 C CA . ARG A 1 83 ? -22.434 -6.663 12.254 1.00 30.39 83 ARG A CA 1
ATOM 687 C C . ARG A 1 83 ? -20.928 -6.621 11.900 1.00 30.39 83 ARG A C 1
ATOM 689 O O . ARG A 1 83 ? -20.123 -7.264 12.568 1.00 30.39 83 ARG A O 1
ATOM 696 N N . ALA A 1 84 ? -20.509 -5.787 10.957 1.00 31.80 84 ALA A N 1
ATOM 697 C CA . ALA A 1 84 ? -19.088 -5.589 10.652 1.00 31.80 84 ALA A CA 1
ATOM 698 C C . ALA A 1 84 ? -18.409 -4.536 11.557 1.00 31.80 84 ALA A C 1
ATOM 700 O O . ALA A 1 84 ? -18.726 -3.352 11.453 1.00 31.80 84 ALA A O 1
ATOM 701 N N . ARG A 1 85 ? -17.457 -4.952 12.409 1.00 38.38 85 ARG A N 1
ATOM 702 C CA . ARG A 1 85 ? -16.720 -4.103 13.376 1.00 38.38 85 ARG A CA 1
ATOM 703 C C . ARG A 1 85 ? -15.311 -3.674 12.932 1.00 38.38 85 ARG A C 1
ATOM 705 O O . ARG A 1 85 ? -14.603 -3.130 13.754 1.00 38.38 85 ARG A O 1
ATOM 712 N N . HIS A 1 86 ? -14.887 -3.882 11.683 1.00 40.47 86 HIS A N 1
ATOM 713 C CA . HIS A 1 86 ? -13.493 -3.622 11.277 1.00 40.47 86 HIS A CA 1
ATOM 714 C C . HIS A 1 86 ? -13.383 -2.773 10.003 1.00 40.47 86 HIS A C 1
ATOM 716 O O . HIS A 1 86 ? -14.151 -3.013 9.074 1.00 40.47 86 HIS A O 1
ATOM 722 N N . ALA A 1 87 ? -12.448 -1.806 9.977 1.00 39.91 87 ALA A N 1
ATOM 723 C CA . ALA A 1 87 ? -12.011 -1.003 8.815 1.00 39.91 87 ALA A CA 1
ATOM 724 C C . ALA A 1 87 ? -10.526 -0.609 8.997 1.00 39.91 87 ALA A C 1
ATOM 726 O O . ALA A 1 87 ? -10.145 -0.252 10.114 1.00 39.91 87 ALA A O 1
ATOM 727 N N . LEU A 1 88 ? -9.623 -0.836 8.028 1.00 46.75 88 LEU A N 1
ATOM 728 C CA . LEU A 1 88 ? -9.186 0.024 6.913 1.00 46.75 88 LEU A CA 1
ATOM 729 C C . LEU A 1 88 ? -8.056 -0.665 6.089 1.00 46.75 88 LEU A C 1
ATOM 731 O O . LEU A 1 88 ? -6.980 -0.910 6.626 1.00 46.75 88 LEU A O 1
ATOM 735 N N . PRO A 1 89 ? -8.199 -0.893 4.776 1.00 40.00 89 PRO A N 1
ATOM 736 C CA . PRO A 1 89 ? -7.066 -1.118 3.872 1.00 40.00 89 PRO A CA 1
ATOM 737 C C . PRO A 1 89 ? -6.625 0.158 3.114 1.00 40.00 89 PRO A C 1
ATOM 739 O O . PRO A 1 89 ? -7.407 0.738 2.368 1.00 40.00 89 PRO A O 1
ATOM 742 N N . ALA A 1 90 ? -5.359 0.567 3.255 1.00 39.59 90 ALA A N 1
ATOM 743 C CA . ALA A 1 90 ? -4.650 1.591 2.479 1.00 39.59 90 ALA A CA 1
ATOM 744 C C . ALA A 1 90 ? -3.645 0.936 1.509 1.00 39.59 90 ALA A C 1
ATOM 746 O O . ALA A 1 90 ? -2.604 0.436 1.923 1.00 39.59 90 ALA A O 1
ATOM 747 N N . TRP A 1 91 ? -3.969 0.891 0.219 1.00 46.00 91 TRP A N 1
ATOM 748 C CA . TRP A 1 91 ? -3.275 0.074 -0.785 1.00 46.00 91 TRP A CA 1
ATOM 749 C C . TRP A 1 91 ? -2.841 0.942 -1.972 1.00 46.00 91 TRP A C 1
ATOM 751 O O . TRP A 1 91 ? -3.737 1.186 -2.748 1.00 46.00 91 TRP A O 1
ATOM 761 N N . TRP A 1 92 ? -1.593 1.431 -2.150 1.00 51.88 92 TRP A N 1
ATOM 762 C CA . TRP A 1 92 ? -1.086 1.927 -3.471 1.00 51.88 92 TRP A CA 1
ATOM 763 C C . TRP A 1 92 ? 0.433 1.751 -3.631 1.00 51.88 92 TRP A C 1
ATOM 765 O O . TRP A 1 92 ? 1.120 1.301 -2.717 1.00 51.88 92 TRP A O 1
ATOM 775 N N . ILE A 1 93 ? 0.946 2.158 -4.800 1.00 44.72 93 ILE A N 1
ATOM 776 C CA . ILE A 1 93 ? 2.345 2.512 -5.083 1.00 44.72 93 ILE A CA 1
ATOM 777 C C . ILE A 1 93 ? 2.483 4.033 -4.857 1.00 44.72 93 ILE A C 1
ATOM 779 O O . ILE A 1 93 ? 1.603 4.779 -5.273 1.00 44.72 93 ILE A O 1
ATOM 783 N N . PHE A 1 94 ? 3.576 4.530 -4.255 1.00 46.50 94 PHE A N 1
ATOM 784 C CA . PHE A 1 94 ? 3.732 5.955 -3.864 1.00 46.50 94 PHE A CA 1
ATOM 785 C C . PHE A 1 94 ? 3.491 6.996 -4.976 1.00 46.50 94 PHE A C 1
ATOM 787 O O . PHE A 1 94 ? 3.294 8.175 -4.678 1.00 46.50 94 PHE A O 1
ATOM 794 N N . ALA A 1 95 ? 3.535 6.573 -6.241 1.00 42.56 95 ALA A N 1
ATOM 795 C CA . ALA A 1 95 ? 3.389 7.422 -7.416 1.00 42.56 95 ALA A CA 1
ATOM 796 C C . ALA A 1 95 ? 2.244 7.006 -8.360 1.00 42.56 95 ALA A C 1
ATOM 798 O O . ALA A 1 95 ? 2.031 7.674 -9.372 1.00 42.56 95 ALA A O 1
ATOM 799 N N . SER A 1 96 ? 1.511 5.922 -8.079 1.00 55.16 96 SER A N 1
ATOM 800 C CA . SER A 1 96 ? 0.521 5.367 -9.016 1.00 55.16 96 SER A CA 1
ATOM 801 C C . SER A 1 96 ? -0.677 4.760 -8.299 1.00 55.16 96 SER A C 1
ATOM 803 O O . SER A 1 96 ? -0.526 4.077 -7.285 1.00 55.16 96 SER A O 1
ATOM 805 N N . ARG A 1 97 ? -1.868 4.990 -8.855 1.00 73.44 97 ARG A N 1
ATOM 806 C CA . ARG A 1 97 ? -3.147 4.588 -8.272 1.00 73.44 97 ARG A CA 1
ATOM 807 C C . ARG A 1 97 ? -3.760 3.440 -9.079 1.00 73.44 97 ARG A C 1
ATOM 809 O O . ARG A 1 97 ? -3.784 3.495 -10.299 1.00 73.44 97 ARG A O 1
ATOM 816 N N . PHE A 1 98 ? -4.294 2.439 -8.381 1.00 78.19 98 PHE A N 1
ATOM 817 C CA . PHE A 1 98 ? -5.093 1.353 -8.974 1.00 78.19 98 PHE A CA 1
ATOM 818 C C . PHE A 1 98 ? -6.444 1.237 -8.250 1.00 78.19 98 PHE A C 1
ATOM 820 O O . PHE A 1 98 ? -6.666 0.282 -7.500 1.00 78.19 98 PHE A O 1
ATOM 827 N N . PRO A 1 99 ? -7.301 2.273 -8.303 1.00 76.25 99 PRO A N 1
ATOM 828 C CA . PRO A 1 99 ? -8.523 2.308 -7.504 1.00 76.25 99 PRO A CA 1
ATOM 829 C C . PRO A 1 99 ? -9.438 1.101 -7.728 1.00 76.25 99 PRO A C 1
ATOM 831 O O . PRO A 1 99 ? -9.956 0.564 -6.749 1.00 76.25 99 PRO A O 1
ATOM 834 N N . ASN A 1 100 ? -9.605 0.645 -8.967 1.00 80.81 100 ASN A N 1
ATOM 835 C CA . ASN A 1 100 ? -10.522 -0.436 -9.299 1.00 80.81 100 ASN A CA 1
ATOM 836 C C . ASN A 1 100 ? -9.965 -1.799 -8.897 1.00 80.81 100 ASN A C 1
ATOM 838 O O . ASN A 1 100 ? -10.690 -2.593 -8.292 1.00 80.81 100 ASN A O 1
ATOM 842 N N . ALA A 1 101 ? -8.686 -2.075 -9.177 1.00 81.88 101 ALA A N 1
ATOM 843 C CA . ALA A 1 101 ? -8.053 -3.325 -8.759 1.00 81.88 101 ALA A CA 1
ATOM 844 C C . ALA A 1 101 ? -8.113 -3.489 -7.234 1.00 81.88 101 ALA A C 1
ATOM 846 O O . ALA A 1 101 ? -8.511 -4.544 -6.722 1.00 81.88 101 ALA A O 1
ATOM 847 N N . HIS A 1 102 ? -7.787 -2.420 -6.502 1.00 79.50 102 HIS A N 1
ATOM 848 C CA . HIS A 1 102 ? -7.846 -2.425 -5.049 1.00 79.50 102 HIS A CA 1
ATOM 849 C C . HIS A 1 102 ? -9.289 -2.527 -4.546 1.00 79.50 102 HIS A C 1
ATOM 851 O O . HIS A 1 102 ? -9.568 -3.369 -3.695 1.00 79.50 102 HIS A O 1
ATOM 857 N N . ALA A 1 103 ? -10.236 -1.768 -5.102 1.00 77.81 103 ALA A N 1
ATOM 858 C CA . ALA A 1 103 ? -11.645 -1.876 -4.731 1.00 77.81 103 ALA A CA 1
ATOM 859 C C . ALA A 1 103 ? -12.197 -3.293 -4.949 1.00 77.81 103 ALA A C 1
ATOM 861 O O . ALA A 1 103 ? -12.878 -3.823 -4.071 1.00 77.81 103 ALA A O 1
ATOM 862 N N . ALA A 1 104 ? -11.858 -3.949 -6.063 1.00 79.56 104 ALA A N 1
ATOM 863 C CA . ALA A 1 104 ? -12.279 -5.317 -6.357 1.00 79.56 104 ALA A CA 1
ATOM 864 C C . ALA A 1 104 ? -11.731 -6.335 -5.340 1.00 79.56 104 ALA A C 1
ATOM 866 O O . ALA A 1 104 ? -12.466 -7.215 -4.869 1.00 79.56 104 ALA A O 1
ATOM 867 N N . LEU A 1 105 ? -10.452 -6.220 -4.972 1.00 80.81 105 LEU A N 1
ATOM 868 C CA . LEU A 1 105 ? -9.830 -7.114 -3.997 1.00 80.81 105 LEU A CA 1
ATOM 869 C C . LEU A 1 105 ? -10.328 -6.818 -2.563 1.00 80.81 105 LEU A C 1
ATOM 871 O O . LEU A 1 105 ? -10.704 -7.762 -1.862 1.00 80.81 105 LEU A O 1
ATOM 875 N N . VAL A 1 106 ? -10.452 -5.549 -2.151 1.00 77.44 106 VAL A N 1
ATOM 876 C CA . VAL A 1 106 ? -11.023 -5.151 -0.846 1.00 77.44 106 VAL A CA 1
ATOM 877 C C . VAL A 1 106 ? -12.468 -5.620 -0.720 1.00 77.44 106 VAL A C 1
ATOM 879 O O . VAL A 1 106 ? -12.814 -6.259 0.268 1.00 77.44 106 VAL A O 1
ATOM 882 N N . SER A 1 107 ? -13.301 -5.372 -1.732 1.00 74.75 107 SER A N 1
ATOM 883 C CA . SER A 1 107 ? -14.697 -5.822 -1.799 1.00 74.75 107 SER A CA 1
ATOM 884 C C . SER A 1 107 ? -14.826 -7.319 -1.508 1.00 74.75 107 SER A C 1
ATOM 886 O O . SER A 1 107 ? -15.635 -7.752 -0.681 1.00 74.75 107 SER A O 1
ATOM 888 N N . ARG A 1 108 ? -13.979 -8.131 -2.148 1.00 78.19 108 ARG A N 1
ATOM 889 C CA . ARG A 1 108 ? -13.957 -9.581 -1.950 1.00 78.19 108 ARG A CA 1
ATOM 890 C C . ARG A 1 108 ? -13.552 -9.969 -0.530 1.00 78.19 108 ARG A C 1
ATOM 892 O O . ARG A 1 108 ? -14.150 -10.893 0.020 1.00 78.19 108 ARG A O 1
ATOM 899 N N . LEU A 1 109 ? -12.565 -9.289 0.052 1.00 77.00 109 LEU A N 1
ATOM 900 C CA . LEU A 1 109 ? -12.164 -9.510 1.442 1.00 77.00 109 LEU A CA 1
ATOM 901 C C . LEU A 1 109 ? -13.285 -9.114 2.407 1.00 77.00 109 LEU A C 1
ATOM 903 O O . LEU A 1 109 ? -13.653 -9.918 3.256 1.00 77.00 109 LEU A O 1
ATOM 907 N N . CYS A 1 110 ? -13.887 -7.938 2.231 1.00 73.38 110 CYS A N 1
ATOM 908 C CA . CYS A 1 110 ? -15.002 -7.457 3.043 1.00 73.38 110 CYS A CA 1
ATOM 909 C C . CYS A 1 110 ? -16.181 -8.434 3.044 1.00 73.38 110 CYS A C 1
ATOM 911 O O . CYS A 1 110 ? -16.681 -8.757 4.119 1.00 73.38 110 CYS A O 1
ATOM 913 N N . ARG A 1 111 ? -16.569 -8.975 1.878 1.00 74.50 111 ARG A N 1
ATOM 914 C CA . ARG A 1 111 ? -17.627 -9.999 1.788 1.00 74.50 111 ARG A CA 1
ATOM 915 C C . ARG A 1 111 ? -17.287 -11.268 2.565 1.00 74.50 111 ARG A C 1
ATOM 917 O O . ARG A 1 111 ? -18.142 -11.803 3.256 1.00 74.50 111 ARG A O 1
ATOM 924 N N . ARG A 1 112 ? -16.044 -11.748 2.470 1.00 79.12 112 ARG A N 1
ATOM 925 C CA . ARG A 1 112 ? -15.603 -12.968 3.171 1.00 79.12 112 ARG A CA 1
ATOM 926 C C . ARG A 1 112 ? -15.463 -12.779 4.677 1.00 79.12 112 ARG A C 1
ATOM 928 O O . ARG A 1 112 ? -15.665 -13.727 5.423 1.00 79.12 112 ARG A O 1
ATOM 935 N N . LEU A 1 113 ? -15.082 -11.580 5.105 1.00 76.62 113 LEU A N 1
ATOM 936 C CA . LEU A 1 113 ? -14.804 -11.263 6.504 1.00 76.62 113 LEU A CA 1
ATOM 937 C C . LEU A 1 113 ? -16.009 -10.661 7.233 1.00 76.62 113 LEU A C 1
ATOM 939 O O . LEU A 1 113 ? -15.927 -10.445 8.438 1.00 76.62 113 LEU A O 1
ATOM 943 N N . GLY A 1 114 ? -17.092 -10.332 6.520 1.00 70.69 114 GLY A N 1
ATOM 944 C CA . GLY A 1 114 ? -18.170 -9.512 7.071 1.00 70.69 114 GLY A CA 1
ATOM 945 C C . GLY A 1 114 ? -17.625 -8.188 7.609 1.00 70.69 114 GLY A C 1
ATOM 946 O O . GLY A 1 114 ? -17.914 -7.821 8.743 1.00 70.69 114 GLY A O 1
ATOM 947 N N . ALA A 1 115 ? -16.764 -7.515 6.839 1.00 72.94 115 ALA A N 1
ATOM 948 C CA . ALA A 1 115 ? -16.049 -6.299 7.239 1.00 72.94 115 ALA A CA 1
ATOM 949 C C . ALA A 1 115 ? -16.443 -5.089 6.373 1.00 72.94 115 ALA A C 1
ATOM 951 O O . ALA A 1 115 ? -17.006 -5.244 5.289 1.00 72.94 115 ALA A O 1
ATOM 952 N N . ARG A 1 116 ? -16.102 -3.878 6.829 1.00 71.38 116 ARG A N 1
ATOM 953 C CA . ARG A 1 116 ? -16.176 -2.645 6.030 1.00 71.38 116 ARG A CA 1
ATOM 954 C C . ARG A 1 116 ? -14.763 -2.172 5.702 1.00 71.38 116 ARG A C 1
ATOM 956 O O . ARG A 1 116 ? -13.799 -2.548 6.358 1.00 71.38 116 ARG A O 1
ATOM 963 N N . ALA A 1 117 ? -14.626 -1.352 4.675 1.00 72.38 117 ALA A N 1
ATOM 964 C CA . ALA A 1 117 ? -13.341 -0.791 4.305 1.00 72.38 117 ALA A CA 1
ATOM 965 C C . ALA A 1 117 ? -13.499 0.661 3.879 1.00 72.38 117 ALA A C 1
ATOM 967 O O . ALA A 1 117 ? -14.556 1.087 3.431 1.00 72.38 117 ALA A O 1
ATOM 968 N N . LEU A 1 118 ? -12.425 1.421 4.015 1.00 74.94 118 LEU A N 1
ATOM 969 C CA . LEU A 1 118 ? -12.296 2.736 3.418 1.00 74.94 118 LEU A CA 1
ATOM 970 C C . LEU A 1 118 ? -10.907 2.768 2.804 1.00 74.94 118 LEU A C 1
ATOM 972 O O . LEU A 1 118 ? -9.932 2.423 3.470 1.00 74.94 118 LEU A O 1
ATOM 976 N N . LEU A 1 119 ? -10.850 3.137 1.528 1.00 76.06 119 LEU A N 1
ATOM 977 C CA . LEU A 1 119 ? -9.601 3.370 0.828 1.00 76.06 119 LEU A CA 1
ATOM 978 C C . LEU A 1 119 ? -9.387 4.890 0.830 1.00 76.06 119 LEU A C 1
ATOM 980 O O . LEU A 1 119 ? -10.224 5.611 0.294 1.00 76.06 119 LEU A O 1
ATOM 984 N N . PRO A 1 120 ? -8.346 5.42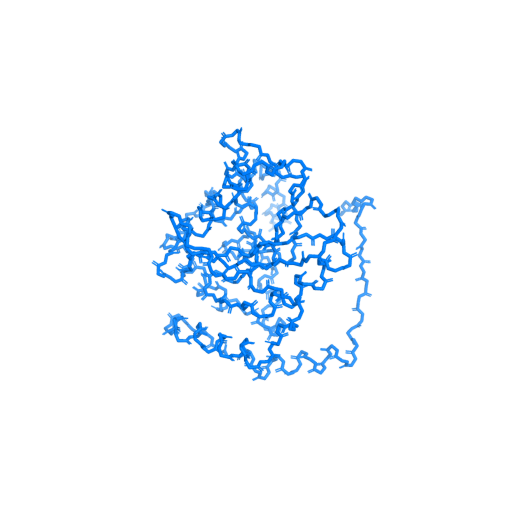8 1.488 1.00 74.19 120 PRO A N 1
ATOM 985 C CA . PRO A 1 120 ? -8.086 6.869 1.433 1.00 74.19 120 PRO A CA 1
ATOM 986 C C . PRO A 1 120 ? -7.910 7.341 -0.026 1.00 74.19 120 PRO A C 1
ATOM 988 O O . PRO A 1 120 ? -7.781 6.524 -0.919 1.00 74.19 120 PRO A O 1
ATOM 991 N N . ASP A 1 121 ? -7.888 8.640 -0.312 1.00 76.50 121 ASP A N 1
ATOM 992 C CA . ASP A 1 121 ? -7.351 9.168 -1.584 1.00 76.50 121 ASP A CA 1
ATOM 993 C C . ASP A 1 121 ? -6.252 10.173 -1.215 1.00 76.50 121 ASP A C 1
ATOM 995 O O . ASP A 1 121 ? -6.440 11.387 -1.197 1.00 76.50 121 ASP A O 1
ATOM 999 N N . TYR A 1 122 ? -5.138 9.624 -0.728 1.00 82.12 122 TYR A N 1
ATOM 1000 C CA . TYR A 1 122 ? -3.977 10.346 -0.238 1.00 82.12 122 TYR A CA 1
ATOM 1001 C C . TYR A 1 122 ? -3.180 10.959 -1.386 1.00 82.12 122 TYR A C 1
ATOM 1003 O O . TYR A 1 122 ? -3.131 10.481 -2.519 1.00 82.12 122 TYR A O 1
ATOM 1011 N N . ARG A 1 123 ? -2.514 12.052 -1.059 1.00 87.38 123 ARG A N 1
ATOM 1012 C CA . ARG A 1 123 ? -1.663 12.794 -1.971 1.00 87.38 123 ARG A CA 1
ATOM 1013 C C . ARG A 1 123 ? -0.474 11.946 -2.430 1.00 87.38 123 ARG A C 1
ATOM 1015 O O . ARG A 1 123 ? 0.228 11.362 -1.609 1.00 87.38 123 ARG A O 1
ATOM 1022 N N . LEU A 1 124 ? -0.256 11.902 -3.743 1.00 86.44 124 LEU A N 1
ATOM 1023 C CA . LEU A 1 124 ? 0.802 11.118 -4.381 1.00 86.44 124 LEU A CA 1
ATOM 1024 C C . LEU A 1 124 ? 2.055 11.954 -4.648 1.00 86.44 124 LEU A C 1
ATOM 1026 O O . LEU A 1 124 ? 1.988 13.160 -4.886 1.00 86.44 124 LEU A O 1
ATOM 1030 N N . ALA A 1 125 ? 3.198 11.277 -4.672 1.00 86.75 125 ALA A N 1
ATOM 1031 C CA . ALA A 1 125 ? 4.446 11.843 -5.155 1.00 86.75 125 ALA A CA 1
ATOM 1032 C C . ALA A 1 125 ? 4.529 11.728 -6.693 1.00 86.75 125 ALA A C 1
ATOM 1034 O O . ALA A 1 125 ? 3.995 10.758 -7.243 1.00 86.75 125 ALA A O 1
ATOM 1035 N N . PRO A 1 126 ? 5.233 12.633 -7.403 1.00 85.06 126 PRO A N 1
ATOM 1036 C CA . PRO A 1 126 ? 6.130 13.676 -6.888 1.00 85.06 126 PRO A CA 1
ATOM 1037 C C . PRO A 1 126 ? 5.463 15.003 -6.486 1.00 85.06 126 PRO A C 1
ATOM 1039 O O . PRO A 1 126 ? 6.128 15.831 -5.873 1.00 85.06 126 PRO A O 1
ATOM 1042 N N . GLU A 1 127 ? 4.185 15.222 -6.802 1.00 87.31 127 GLU A N 1
ATOM 1043 C CA . GLU A 1 127 ? 3.471 16.479 -6.521 1.00 87.31 127 GLU A CA 1
ATOM 1044 C C . GLU A 1 127 ? 3.388 16.764 -5.015 1.00 87.31 127 GLU A C 1
ATOM 1046 O O . GLU A 1 127 ? 3.451 17.910 -4.567 1.00 87.31 127 GLU A O 1
ATOM 1051 N N . HIS A 1 128 ? 3.282 15.697 -4.228 1.00 87.44 128 HIS A N 1
ATOM 1052 C CA . HIS A 1 128 ? 3.255 15.735 -2.779 1.00 87.44 128 HIS A CA 1
ATOM 1053 C C . HIS A 1 128 ? 4.181 14.644 -2.220 1.00 87.44 128 HIS A C 1
ATOM 1055 O O . HIS A 1 128 ? 3.727 13.535 -1.923 1.00 87.44 128 HIS A O 1
ATOM 1061 N N . PRO A 1 129 ? 5.492 14.919 -2.094 1.00 88.69 129 PRO A N 1
ATOM 1062 C CA . PRO A 1 129 ? 6.433 13.951 -1.547 1.00 88.69 129 PRO A CA 1
ATOM 1063 C C . PRO A 1 129 ? 6.125 13.655 -0.071 1.00 88.69 129 PRO A C 1
ATOM 1065 O O . PRO A 1 129 ? 5.306 14.312 0.583 1.00 88.69 129 PRO A O 1
ATOM 1068 N N . PHE A 1 130 ? 6.800 12.651 0.479 1.00 88.31 130 PHE A N 1
ATOM 1069 C CA . PHE A 1 130 ? 6.751 12.346 1.904 1.00 88.31 130 PHE A CA 1
ATOM 1070 C C . PHE A 1 130 ? 6.981 13.610 2.762 1.00 88.31 130 PHE A C 1
ATOM 1072 O O . PHE A 1 130 ? 7.920 14.356 2.471 1.00 88.31 130 PHE A O 1
ATOM 1079 N N . PRO A 1 131 ? 6.210 13.835 3.848 1.00 90.75 131 PRO A N 1
ATOM 1080 C CA . PRO A 1 131 ? 5.272 12.911 4.504 1.00 90.75 131 PRO A CA 1
ATOM 1081 C C . PRO A 1 131 ? 3.792 13.070 4.102 1.00 90.75 131 PRO A C 1
ATOM 1083 O O . PRO A 1 131 ? 2.919 12.618 4.838 1.00 90.75 131 PRO A O 1
ATOM 1086 N N . ALA A 1 132 ? 3.474 13.654 2.940 1.00 88.12 132 ALA A N 1
ATOM 1087 C CA . ALA A 1 132 ? 2.086 13.979 2.593 1.00 88.12 132 ALA A CA 1
ATOM 1088 C C . ALA A 1 132 ? 1.116 12.779 2.640 1.00 88.12 132 ALA A C 1
ATOM 1090 O O . ALA A 1 132 ? 0.031 12.896 3.208 1.00 88.12 132 ALA A O 1
ATOM 1091 N N . ALA A 1 133 ? 1.509 11.628 2.083 1.00 87.12 133 ALA A N 1
ATOM 1092 C CA . ALA A 1 133 ? 0.688 10.416 2.088 1.00 87.12 133 ALA A CA 1
ATOM 1093 C C . ALA A 1 133 ? 0.454 9.834 3.504 1.00 87.12 133 ALA A C 1
ATOM 1095 O O . ALA A 1 133 ? -0.706 9.596 3.861 1.00 87.12 133 ALA A O 1
ATOM 1096 N N . PRO A 1 134 ? 1.493 9.637 4.348 1.00 86.69 134 PRO A N 1
ATOM 1097 C CA . PRO A 1 134 ? 1.295 9.250 5.747 1.00 86.69 134 PRO A CA 1
ATOM 1098 C C . PRO A 1 134 ? 0.424 10.220 6.554 1.00 86.69 134 PRO A C 1
ATOM 1100 O O . PRO A 1 134 ? -0.405 9.764 7.346 1.00 86.69 134 PRO A O 1
ATOM 1103 N N . ASP A 1 135 ? 0.576 11.531 6.341 1.00 86.56 135 ASP A N 1
ATOM 1104 C CA . ASP A 1 135 ? -0.225 12.553 7.025 1.00 86.56 135 ASP A CA 1
ATOM 1105 C C . ASP A 1 135 ? -1.711 12.409 6.678 1.00 86.56 135 ASP A C 1
ATOM 1107 O O . ASP A 1 135 ? -2.579 12.478 7.551 1.00 86.56 135 ASP A O 1
ATOM 1111 N N . ASP A 1 136 ? -2.020 12.164 5.403 1.00 83.62 136 ASP A N 1
ATOM 1112 C CA . ASP A 1 136 ? -3.389 11.948 4.938 1.00 83.62 136 ASP A CA 1
ATOM 1113 C C . ASP A 1 136 ? -3.997 10.691 5.579 1.00 83.62 136 ASP A C 1
ATOM 1115 O O . ASP A 1 136 ? -5.131 10.735 6.062 1.00 83.62 136 ASP A O 1
ATOM 1119 N N . CYS A 1 137 ? -3.227 9.601 5.664 1.00 85.06 137 CYS A N 1
ATOM 1120 C CA . CYS A 1 137 ? -3.649 8.369 6.335 1.00 85.06 137 CYS A CA 1
ATOM 1121 C C . CYS A 1 137 ? -3.909 8.597 7.834 1.00 85.06 137 CYS A C 1
ATOM 1123 O O . CYS A 1 137 ? -4.929 8.147 8.360 1.00 85.06 137 CYS A O 1
ATOM 1125 N N . GLN A 1 138 ? -3.047 9.353 8.522 1.00 84.81 138 GLN A N 1
ATOM 1126 C CA . GLN A 1 138 ? -3.248 9.684 9.935 1.00 84.81 138 GLN A CA 1
ATOM 1127 C C . GLN A 1 138 ? -4.497 10.550 10.147 1.00 84.81 138 GLN A C 1
ATOM 1129 O O . GLN A 1 138 ? -5.267 10.301 11.079 1.00 84.81 138 GLN A O 1
ATOM 1134 N N . ARG A 1 139 ? -4.752 11.533 9.269 1.00 82.56 139 ARG A N 1
ATOM 1135 C CA . ARG A 1 139 ? -5.990 12.332 9.316 1.00 82.56 139 ARG A CA 1
ATOM 1136 C C . ARG A 1 139 ? -7.233 11.460 9.165 1.00 82.56 139 ARG A C 1
ATOM 1138 O O . ARG A 1 139 ? -8.202 11.691 9.881 1.00 82.56 139 ARG A O 1
ATOM 1145 N N . VAL A 1 140 ? -7.200 10.458 8.286 1.00 81.06 140 VAL A N 1
ATOM 1146 C CA . VAL A 1 140 ? -8.304 9.499 8.117 1.00 81.06 140 VAL A CA 1
ATOM 1147 C C . VAL A 1 140 ? -8.512 8.660 9.379 1.00 81.06 140 VAL A C 1
ATOM 1149 O O . VAL A 1 140 ? -9.646 8.546 9.841 1.00 81.06 140 VAL A O 1
ATOM 1152 N N . CYS A 1 141 ? -7.448 8.132 9.990 1.00 81.50 141 CYS A N 1
ATOM 1153 C CA . CYS A 1 141 ? -7.562 7.379 11.245 1.00 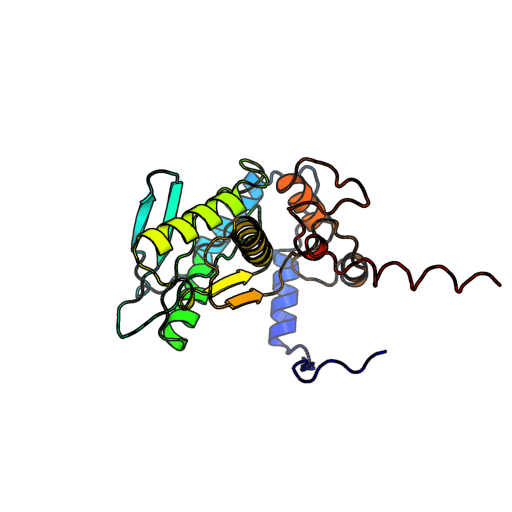81.50 141 CYS A CA 1
ATOM 1154 C C . CYS A 1 141 ? -8.183 8.227 12.366 1.00 81.50 141 CYS A C 1
ATOM 1156 O O . CYS A 1 141 ? -9.166 7.810 12.980 1.00 81.50 141 CYS A O 1
ATOM 1158 N N . ARG A 1 142 ? -7.670 9.445 12.588 1.00 84.38 142 ARG A N 1
ATOM 1159 C CA . ARG A 1 142 ? -8.206 10.377 13.596 1.00 84.38 142 ARG A CA 1
ATOM 1160 C C . ARG A 1 142 ? -9.669 10.734 13.323 1.00 84.38 142 ARG A C 1
ATOM 1162 O O . ARG A 1 142 ? -10.469 10.787 14.252 1.00 84.38 142 ARG A O 1
ATOM 1169 N N . ALA A 1 143 ? -10.029 10.940 12.057 1.00 78.69 143 ALA A N 1
ATOM 1170 C CA . ALA A 1 143 ? -11.398 11.231 11.646 1.00 78.69 143 ALA A CA 1
ATOM 1171 C C . ALA A 1 143 ? -12.376 10.097 11.981 1.00 78.69 143 ALA A C 1
ATOM 1173 O O . ALA A 1 143 ? -13.474 10.369 12.462 1.00 78.69 143 ALA A O 1
ATOM 1174 N N . LEU A 1 144 ? -11.988 8.838 11.759 1.00 77.88 144 LEU A N 1
ATOM 1175 C CA . LEU A 1 144 ? -12.827 7.688 12.107 1.00 77.88 144 LEU A CA 1
ATOM 1176 C C . LEU A 1 144 ? -13.013 7.554 13.616 1.00 77.88 144 LEU A C 1
ATOM 1178 O O . LEU A 1 144 ? -14.132 7.334 14.075 1.00 77.88 144 LEU A O 1
ATOM 1182 N N . ILE A 1 145 ? -11.940 7.738 14.385 1.00 83.12 145 ILE A N 1
ATOM 1183 C CA . ILE A 1 145 ? -12.005 7.706 15.850 1.00 83.12 145 ILE A CA 1
ATOM 1184 C C . ILE A 1 145 ? -12.944 8.805 16.361 1.00 83.12 145 ILE A C 1
ATOM 1186 O O . ILE A 1 145 ? -13.811 8.539 17.190 1.00 83.12 145 ILE A O 1
ATOM 1190 N N . ALA A 1 146 ? -12.848 10.018 15.807 1.00 82.81 146 ALA A N 1
ATOM 1191 C CA . ALA A 1 146 ? -13.739 11.127 16.148 1.00 82.81 146 ALA A CA 1
ATOM 1192 C C . ALA A 1 146 ? -15.218 10.859 15.795 1.00 82.81 146 ALA A C 1
ATOM 1194 O O . ALA A 1 146 ? -16.107 11.434 16.415 1.00 82.81 146 ALA A O 1
ATOM 1195 N N . GLN A 1 147 ? -15.495 9.973 14.834 1.00 79.44 147 GLN A N 1
ATOM 1196 C CA . GLN A 1 147 ? -16.850 9.513 14.490 1.00 79.44 147 GLN A CA 1
ATOM 1197 C C . GLN A 1 147 ? -17.333 8.336 15.357 1.00 79.44 147 GLN A C 1
ATOM 1199 O O . GLN A 1 147 ? -18.393 7.771 15.091 1.00 79.44 147 GLN A O 1
ATOM 1204 N N . GLY A 1 148 ? -16.571 7.946 16.381 1.00 81.31 148 GLY A N 1
ATOM 1205 C CA . GLY A 1 148 ? -16.931 6.867 17.299 1.00 81.31 148 GLY A CA 1
ATOM 1206 C C . GLY A 1 148 ? -16.483 5.476 16.851 1.00 81.31 148 GLY A C 1
ATOM 1207 O O . GLY A 1 148 ? -16.896 4.484 17.452 1.00 81.31 148 GLY A O 1
ATOM 1208 N N . VAL A 1 149 ? -15.633 5.360 15.822 1.00 79.56 149 VAL A N 1
ATOM 1209 C CA . VAL A 1 149 ? -15.007 4.071 15.499 1.00 79.56 149 VAL A CA 1
ATOM 1210 C C . VAL A 1 149 ? -14.015 3.720 16.606 1.00 79.56 149 VAL A C 1
ATOM 1212 O O . VAL A 1 149 ? -13.058 4.448 16.860 1.00 79.56 149 VAL A O 1
ATOM 1215 N N . VAL A 1 150 ? -14.234 2.582 17.264 1.00 85.25 150 VAL A N 1
ATOM 1216 C CA . VAL A 1 150 ? -13.374 2.125 18.360 1.00 85.25 150 VAL A CA 1
ATOM 1217 C C . VAL A 1 150 ? -12.011 1.694 17.794 1.00 85.25 150 VAL A C 1
ATOM 1219 O O . VAL A 1 150 ? -11.986 0.801 16.945 1.00 85.25 150 VAL A O 1
ATOM 1222 N N . PRO A 1 151 ? -10.874 2.232 18.276 1.00 84.69 151 PRO A N 1
ATOM 1223 C CA . PRO A 1 151 ? -9.538 1.871 17.785 1.00 84.69 151 PRO A CA 1
ATOM 1224 C C . PRO A 1 151 ? -9.262 0.363 17.831 1.00 84.69 151 PRO A C 1
ATOM 1226 O O . PRO A 1 151 ? -8.849 -0.225 16.839 1.00 84.69 151 PRO A O 1
ATOM 1229 N N . ALA A 1 152 ? -9.632 -0.310 18.925 1.00 86.00 152 ALA A N 1
ATOM 1230 C CA . ALA A 1 152 ? -9.507 -1.766 19.072 1.00 86.00 152 ALA A CA 1
ATOM 1231 C C . ALA A 1 152 ? -10.369 -2.587 18.088 1.00 86.00 152 ALA A C 1
ATOM 1233 O O . ALA A 1 152 ? -10.267 -3.807 18.044 1.00 86.00 152 ALA A O 1
ATOM 1234 N N . SER A 1 153 ? -11.228 -1.934 17.309 1.00 79.75 153 SER A N 1
ATOM 1235 C CA . SER A 1 153 ? -12.007 -2.543 16.233 1.00 79.75 153 SER A CA 1
ATOM 1236 C C . SER A 1 153 ? -11.429 -2.204 14.848 1.00 79.75 153 SER A C 1
ATOM 1238 O O . SER A 1 153 ? -11.768 -2.821 13.851 1.00 79.75 153 SER A O 1
ATOM 1240 N N . MET A 1 154 ? -10.484 -1.269 14.751 1.00 80.69 154 MET A N 1
ATOM 1241 C CA . MET A 1 154 ? -9.834 -0.903 13.492 1.00 80.69 154 MET A CA 1
ATOM 1242 C C . MET A 1 154 ? -8.700 -1.869 13.151 1.00 80.69 154 MET A C 1
ATOM 1244 O O . MET A 1 154 ? -8.018 -2.389 14.032 1.00 80.69 154 MET A O 1
ATOM 1248 N N . VAL A 1 155 ? -8.464 -2.067 11.858 1.00 83.44 155 VAL A N 1
ATOM 1249 C CA . VAL A 1 155 ? -7.326 -2.819 11.307 1.00 83.44 155 VAL A CA 1
ATOM 1250 C C . VAL A 1 155 ? -6.694 -1.935 10.255 1.00 83.44 155 VAL A C 1
ATOM 1252 O O . VAL A 1 155 ? -7.428 -1.429 9.426 1.00 83.44 155 VAL A O 1
ATOM 1255 N N . LEU A 1 156 ? -5.379 -1.747 10.229 1.00 84.56 156 LEU A N 1
ATOM 1256 C CA . LEU A 1 156 ? -4.745 -1.024 9.123 1.00 84.56 156 LEU A CA 1
ATOM 1257 C C . LEU A 1 156 ? -4.072 -2.018 8.179 1.00 84.56 156 LEU A C 1
ATOM 1259 O O . LEU A 1 156 ? -3.199 -2.765 8.595 1.00 84.56 156 LEU A O 1
ATOM 1263 N N . ALA A 1 157 ? -4.464 -2.065 6.915 1.00 84.62 157 ALA A N 1
ATOM 1264 C CA . ALA A 1 157 ? -3.901 -3.002 5.948 1.00 84.62 157 ALA A CA 1
ATOM 1265 C C . ALA A 1 157 ? -3.239 -2.272 4.781 1.00 84.62 157 ALA A C 1
ATOM 1267 O O . ALA A 1 157 ? -3.714 -1.216 4.395 1.00 84.62 157 ALA A O 1
ATOM 1268 N N . GLY A 1 158 ? -2.189 -2.832 4.187 1.00 84.44 158 GLY A N 1
ATOM 1269 C CA . GLY A 1 158 ? -1.527 -2.220 3.038 1.00 84.44 158 GLY A CA 1
ATOM 1270 C C . GLY A 1 158 ? -0.658 -3.172 2.238 1.00 84.44 158 GLY A C 1
ATOM 1271 O O . GLY A 1 158 ? 0.029 -4.015 2.814 1.00 84.44 158 GLY A O 1
ATOM 1272 N N . ASP A 1 159 ? -0.678 -3.035 0.915 1.00 86.75 159 ASP A N 1
ATOM 1273 C CA . ASP A 1 159 ? 0.224 -3.732 0.006 1.00 86.75 159 ASP A CA 1
ATOM 1274 C C . ASP A 1 159 ? 1.332 -2.803 -0.495 1.00 86.75 159 ASP A C 1
ATOM 1276 O O . ASP A 1 159 ? 1.135 -1.594 -0.578 1.00 86.75 159 ASP A O 1
ATOM 1280 N N . SER A 1 160 ? 2.511 -3.342 -0.810 1.00 89.44 160 SER A N 1
ATOM 1281 C CA . SER A 1 160 ? 3.599 -2.581 -1.436 1.00 89.44 160 SER A CA 1
ATOM 1282 C C . SER A 1 160 ? 3.889 -1.258 -0.700 1.00 89.44 160 SER A C 1
ATOM 1284 O O . SER A 1 160 ? 4.254 -1.271 0.484 1.00 89.44 160 SER A O 1
ATOM 1286 N N . ALA A 1 161 ? 3.696 -0.105 -1.347 1.00 86.94 161 ALA A N 1
ATOM 1287 C CA . ALA A 1 161 ? 3.865 1.201 -0.722 1.00 86.94 161 ALA A CA 1
ATOM 1288 C C . ALA A 1 161 ? 2.754 1.536 0.292 1.00 86.94 161 ALA A C 1
ATOM 1290 O O . ALA A 1 161 ? 3.026 2.172 1.304 1.00 86.94 161 ALA A O 1
ATOM 1291 N N . GLY A 1 162 ? 1.536 1.023 0.124 1.00 87.19 162 GLY A N 1
ATOM 1292 C CA . GLY A 1 162 ? 0.485 1.056 1.144 1.00 87.19 162 GLY A CA 1
ATOM 1293 C C . GLY A 1 162 ? 0.897 0.362 2.446 1.00 87.19 162 GLY A C 1
ATOM 1294 O O . GLY A 1 162 ? 0.581 0.840 3.533 1.00 87.19 162 GLY A O 1
ATOM 1295 N N . GLY A 1 163 ? 1.692 -0.711 2.363 1.00 89.19 163 GLY A N 1
ATOM 1296 C CA . GLY A 1 163 ? 2.272 -1.367 3.540 1.00 89.19 163 GLY A CA 1
ATOM 1297 C C . GLY A 1 163 ? 3.292 -0.491 4.284 1.00 89.19 163 GLY A C 1
ATOM 1298 O O . GLY A 1 163 ? 3.345 -0.505 5.515 1.00 89.19 163 GLY A O 1
ATOM 1299 N N . ASN A 1 164 ? 4.060 0.325 3.552 1.00 90.62 164 ASN A N 1
ATOM 1300 C CA . ASN A 1 164 ? 4.905 1.362 4.148 1.00 90.62 164 ASN A CA 1
ATOM 1301 C C . ASN A 1 164 ? 4.060 2.391 4.898 1.00 90.62 164 ASN A C 1
ATOM 1303 O O . ASN A 1 164 ? 4.318 2.652 6.070 1.00 90.62 164 ASN A O 1
ATOM 1307 N N . LEU A 1 165 ? 3.038 2.935 4.231 1.00 89.06 165 LEU A N 1
ATOM 1308 C CA . LEU A 1 165 ? 2.159 3.952 4.801 1.00 89.06 165 LEU A CA 1
ATOM 1309 C C . LEU A 1 165 ? 1.464 3.445 6.055 1.00 89.06 165 LEU A C 1
ATOM 1311 O O . LEU A 1 165 ? 1.453 4.149 7.058 1.00 89.06 165 LEU A O 1
ATOM 1315 N N . ALA A 1 166 ? 0.976 2.203 6.030 1.00 89.44 166 ALA A N 1
ATOM 1316 C CA . ALA A 1 166 ? 0.381 1.569 7.193 1.00 89.44 166 ALA A CA 1
ATOM 1317 C C . ALA A 1 166 ? 1.338 1.600 8.396 1.00 89.44 166 ALA A C 1
ATOM 1319 O O . ALA A 1 166 ? 0.969 2.074 9.468 1.00 89.44 166 ALA A O 1
ATOM 1320 N N . LEU A 1 167 ? 2.592 1.174 8.226 1.00 91.31 167 LEU A N 1
ATOM 1321 C CA . LEU A 1 167 ? 3.556 1.187 9.328 1.00 91.31 167 LEU A CA 1
ATOM 1322 C C . LEU A 1 167 ? 4.002 2.589 9.741 1.00 91.31 167 LEU A C 1
ATOM 1324 O O . LEU A 1 167 ? 4.094 2.854 10.937 1.00 91.31 167 LEU A O 1
ATOM 1328 N N . VAL A 1 168 ? 4.248 3.495 8.792 1.00 90.94 168 VAL A N 1
ATOM 1329 C CA . VAL A 1 168 ? 4.624 4.881 9.110 1.00 90.94 168 VAL A CA 1
ATOM 1330 C C . VAL A 1 168 ? 3.507 5.571 9.895 1.00 90.94 168 VAL A C 1
ATOM 1332 O O . VAL A 1 168 ? 3.787 6.207 10.908 1.00 90.94 168 VAL A O 1
ATOM 1335 N N . THR A 1 169 ? 2.244 5.408 9.492 1.00 87.88 169 THR A N 1
ATOM 1336 C CA . THR A 1 169 ? 1.093 5.963 10.218 1.00 87.88 169 THR A CA 1
ATOM 1337 C C . THR A 1 169 ? 1.015 5.419 11.644 1.00 87.88 169 THR A C 1
ATOM 1339 O O . THR A 1 169 ? 0.791 6.191 12.573 1.00 87.88 169 THR A O 1
ATOM 1342 N N . ILE A 1 170 ? 1.257 4.122 11.849 1.00 88.81 170 ILE A N 1
ATOM 1343 C CA . ILE A 1 170 ? 1.220 3.503 13.184 1.00 88.81 170 ILE A CA 1
ATOM 1344 C C . ILE A 1 170 ? 2.390 3.938 14.054 1.00 88.81 170 ILE A C 1
ATOM 1346 O O . ILE A 1 170 ? 2.199 4.202 15.239 1.00 88.81 170 ILE A O 1
ATOM 1350 N N . HIS A 1 171 ? 3.590 4.053 13.490 1.00 90.56 171 HIS A N 1
ATOM 1351 C CA . HIS A 1 171 ? 4.739 4.585 14.216 1.00 90.56 171 HIS A CA 1
ATOM 1352 C C . HIS A 1 171 ? 4.502 6.035 14.646 1.00 90.56 171 HIS A C 1
ATOM 1354 O O . HIS A 1 171 ? 4.755 6.366 15.804 1.00 90.56 171 HIS A O 1
ATOM 1360 N N . SER A 1 172 ? 3.957 6.873 13.759 1.00 88.69 172 SER A N 1
ATOM 1361 C CA . SER A 1 172 ? 3.589 8.256 14.080 1.00 88.69 172 SER A CA 1
ATOM 1362 C C . SER A 1 172 ? 2.505 8.331 15.157 1.00 88.69 172 SER A C 1
ATOM 1364 O O . SER A 1 172 ? 2.663 9.085 16.114 1.00 88.69 172 SER A O 1
ATOM 1366 N N . ALA A 1 173 ? 1.445 7.524 15.051 1.00 88.31 173 ALA A N 1
ATOM 1367 C CA . ALA A 1 173 ? 0.382 7.456 16.055 1.00 88.31 173 ALA A CA 1
ATOM 1368 C C . ALA A 1 173 ? 0.928 7.008 17.421 1.00 88.31 173 ALA A C 1
ATOM 1370 O O . ALA A 1 173 ? 0.666 7.646 18.438 1.00 88.31 173 ALA A O 1
ATOM 1371 N N . LYS A 1 174 ? 1.774 5.969 17.442 1.00 91.81 174 LYS A N 1
ATOM 1372 C CA . LYS A 1 174 ? 2.416 5.469 18.665 1.00 91.81 174 LYS A CA 1
ATOM 1373 C C . LYS A 1 174 ? 3.314 6.526 19.309 1.00 91.81 174 LYS A C 1
ATOM 1375 O O . LYS A 1 174 ? 3.251 6.710 20.519 1.00 91.81 174 LYS A O 1
ATOM 1380 N N . ALA A 1 175 ? 4.128 7.223 18.516 1.00 90.75 175 ALA A N 1
ATOM 1381 C CA . ALA A 1 175 ? 4.997 8.292 19.007 1.00 90.75 175 ALA A CA 1
ATOM 1382 C C . ALA A 1 175 ? 4.205 9.486 19.570 1.00 90.75 175 ALA A C 1
ATOM 1384 O O . ALA A 1 175 ? 4.679 10.152 20.484 1.00 90.75 175 ALA A O 1
ATOM 1385 N N . ALA A 1 176 ? 3.002 9.735 19.047 1.00 90.69 176 ALA A N 1
ATOM 1386 C CA . ALA A 1 176 ? 2.096 10.779 19.516 1.00 90.69 176 ALA A CA 1
ATOM 1387 C C . ALA A 1 176 ? 1.196 10.348 20.694 1.00 90.69 176 ALA A C 1
ATOM 1389 O O . ALA A 1 176 ? 0.386 11.150 21.152 1.00 90.69 176 ALA A O 1
ATOM 1390 N N . GLY A 1 177 ? 1.304 9.103 21.179 1.00 93.62 177 GLY A N 1
ATOM 1391 C CA . GLY A 1 177 ? 0.428 8.576 22.234 1.00 93.62 177 GLY A CA 1
ATOM 1392 C C . GLY A 1 177 ? -1.030 8.396 21.794 1.00 93.62 177 GLY A C 1
ATOM 1393 O O . GLY A 1 177 ? -1.933 8.400 22.627 1.00 93.62 177 GLY A O 1
ATOM 1394 N N . GLU A 1 178 ? -1.278 8.264 20.490 1.00 91.88 178 GLU A N 1
ATOM 1395 C CA . GLU A 1 178 ? -2.624 8.124 19.938 1.00 91.88 178 GLU A CA 1
ATOM 1396 C C . GLU A 1 178 ? -3.155 6.692 20.064 1.00 91.88 178 GLU A C 1
ATOM 1398 O O . GLU A 1 178 ? -2.375 5.732 20.048 1.00 91.88 178 GLU A O 1
ATOM 1403 N N . PRO A 1 179 ? -4.488 6.514 20.126 1.00 89.19 179 PRO A N 1
ATOM 1404 C CA . PRO A 1 179 ? -5.081 5.188 20.097 1.00 89.19 179 PRO A CA 1
ATOM 1405 C C . PRO A 1 179 ? -4.700 4.424 18.825 1.00 89.19 179 PRO A C 1
ATOM 1407 O O . PRO A 1 179 ? -4.807 4.941 17.712 1.00 89.19 179 PRO A O 1
ATOM 1410 N N . LEU A 1 180 ? -4.283 3.171 18.997 1.00 89.19 180 LEU A N 1
ATOM 1411 C CA . LEU A 1 180 ? -3.820 2.316 17.908 1.00 89.19 180 LEU A CA 1
ATOM 1412 C C . LEU A 1 180 ? -4.924 1.355 17.438 1.00 89.19 180 LEU A C 1
ATOM 1414 O O . LEU A 1 180 ? -5.751 0.928 18.250 1.00 89.19 180 LEU A O 1
ATOM 1418 N N . PRO A 1 181 ? -4.938 0.981 16.145 1.00 86.31 181 PRO A N 1
ATOM 1419 C CA . PRO A 1 181 ? -5.763 -0.115 15.663 1.00 86.31 181 PRO A CA 1
ATOM 1420 C C . PRO A 1 181 ? -5.354 -1.448 16.295 1.00 86.31 181 PRO A C 1
ATOM 1422 O O . PRO A 1 181 ? -4.228 -1.618 16.763 1.00 86.31 181 PRO A O 1
ATOM 1425 N N . SER A 1 182 ? -6.264 -2.418 16.246 1.00 86.62 182 SER A N 1
ATOM 1426 C CA . SER A 1 182 ? -6.057 -3.770 16.778 1.00 86.62 182 SER A CA 1
ATOM 1427 C C . SER A 1 182 ? -4.899 -4.519 16.122 1.00 86.62 182 SER A C 1
ATOM 1429 O O . SER A 1 182 ? -4.170 -5.244 16.798 1.00 86.62 182 SER A O 1
ATOM 1431 N N . CYS A 1 183 ? -4.715 -4.358 14.811 1.00 84.56 183 CYS A N 1
ATOM 1432 C CA . CYS A 1 183 ? -3.623 -4.987 14.084 1.00 84.56 183 CYS A CA 1
ATOM 1433 C C . CYS A 1 183 ? -3.279 -4.251 12.786 1.00 84.56 183 CYS A C 1
ATOM 1435 O O . CYS A 1 183 ? -4.023 -3.388 12.304 1.00 84.56 183 CYS A O 1
ATOM 1437 N N . VAL A 1 184 ? -2.127 -4.630 12.225 1.00 87.06 184 VAL A N 1
ATOM 1438 C CA . VAL A 1 184 ? -1.645 -4.171 10.924 1.00 87.06 184 VAL A CA 1
ATOM 1439 C C . VAL A 1 184 ? -1.438 -5.378 10.010 1.00 87.06 184 VAL A C 1
ATOM 1441 O O . VAL A 1 184 ? -0.779 -6.337 10.407 1.00 87.06 184 VAL A O 1
ATOM 1444 N N . VAL A 1 185 ? -1.977 -5.339 8.791 1.00 86.69 185 VAL A N 1
ATOM 1445 C CA . VAL A 1 185 ? -1.833 -6.409 7.787 1.00 86.69 185 VAL A CA 1
ATOM 1446 C C . VAL A 1 185 ? -1.013 -5.900 6.609 1.00 86.69 185 VAL A C 1
ATOM 1448 O O . VAL A 1 185 ? -1.394 -4.938 5.951 1.00 86.69 185 VAL A O 1
ATOM 1451 N N . LEU A 1 186 ? 0.109 -6.552 6.316 1.00 88.50 186 LEU A N 1
ATOM 1452 C CA . LEU A 1 186 ? 1.059 -6.089 5.307 1.00 88.50 186 LEU A CA 1
ATOM 1453 C C . LEU A 1 186 ? 1.221 -7.123 4.192 1.00 88.50 186 LEU A C 1
ATOM 1455 O O . LEU A 1 186 ? 1.519 -8.286 4.463 1.00 88.50 186 LEU A O 1
ATOM 1459 N N . LEU A 1 187 ? 1.062 -6.695 2.941 1.00 86.38 187 LEU A N 1
ATOM 1460 C CA . LEU A 1 187 ? 1.214 -7.536 1.752 1.00 86.38 187 LEU A CA 1
ATOM 1461 C C . LEU A 1 187 ? 2.424 -7.056 0.943 1.00 86.38 187 LEU A C 1
ATOM 1463 O O . LEU A 1 187 ? 2.386 -5.992 0.338 1.00 86.38 187 LEU A O 1
ATOM 1467 N N . SER A 1 188 ? 3.520 -7.817 0.947 1.00 88.94 188 SER A N 1
ATOM 1468 C CA . SER A 1 188 ? 4.773 -7.442 0.260 1.00 88.94 188 SER A CA 1
ATOM 1469 C C . SER A 1 188 ? 5.203 -5.979 0.507 1.00 88.94 188 SER A C 1
ATOM 1471 O O . SER A 1 188 ? 5.358 -5.217 -0.446 1.00 88.94 188 SER A O 1
ATOM 1473 N N . PRO A 1 189 ? 5.335 -5.537 1.772 1.00 91.62 189 PRO A N 1
ATOM 1474 C CA . PRO A 1 189 ? 5.436 -4.117 2.084 1.00 91.62 189 PRO A CA 1
ATOM 1475 C C . PRO A 1 189 ? 6.810 -3.513 1.745 1.00 91.62 189 PRO A C 1
ATOM 1477 O O . PRO A 1 189 ? 7.858 -4.114 1.991 1.00 91.62 189 PRO A O 1
ATOM 1480 N N . ALA A 1 190 ? 6.817 -2.270 1.264 1.00 89.88 190 ALA A N 1
ATOM 1481 C CA . ALA A 1 190 ? 8.025 -1.507 0.951 1.00 89.88 190 ALA A CA 1
ATOM 1482 C C . ALA A 1 190 ? 8.608 -0.830 2.209 1.00 89.88 190 ALA A C 1
ATOM 1484 O O . ALA A 1 190 ? 8.355 0.340 2.476 1.00 89.88 190 ALA A O 1
ATOM 1485 N N . LEU A 1 191 ? 9.374 -1.559 3.024 1.00 89.44 191 LEU A N 1
ATOM 1486 C CA . LEU A 1 191 ? 9.792 -1.077 4.358 1.00 89.44 191 LEU A CA 1
ATOM 1487 C C . LEU A 1 191 ? 11.137 -0.348 4.407 1.00 89.44 191 LEU A C 1
ATOM 1489 O O . LEU A 1 191 ? 11.439 0.314 5.403 1.00 89.44 191 LEU A O 1
ATOM 1493 N N . ASP A 1 192 ? 11.942 -0.487 3.357 1.00 88.06 192 ASP A N 1
ATOM 1494 C CA . ASP A 1 192 ? 13.290 0.061 3.282 1.00 88.06 192 ASP A CA 1
ATOM 1495 C C . ASP A 1 192 ? 13.501 0.852 1.988 1.00 88.06 192 ASP A C 1
ATOM 1497 O O . ASP A 1 192 ? 13.873 0.302 0.951 1.00 88.06 192 ASP A O 1
ATOM 1501 N N . CYS A 1 193 ? 13.305 2.168 2.056 1.00 86.50 193 CYS A N 1
ATOM 1502 C CA . CYS A 1 193 ? 13.542 3.065 0.929 1.00 86.50 193 CYS A CA 1
ATOM 1503 C C . CYS A 1 193 ? 15.033 3.236 0.594 1.00 86.50 193 CYS A C 1
ATOM 1505 O O . CYS A 1 193 ? 15.343 3.857 -0.418 1.00 86.50 193 CYS A O 1
ATOM 1507 N N . THR A 1 194 ? 15.974 2.683 1.375 1.00 84.38 194 THR A N 1
ATOM 1508 C CA . THR A 1 194 ? 17.398 2.715 0.993 1.00 84.38 194 THR A CA 1
ATOM 1509 C C . THR A 1 194 ? 17.693 1.787 -0.185 1.00 84.38 194 THR A C 1
ATOM 1511 O O . THR A 1 194 ? 18.613 2.069 -0.951 1.00 84.38 194 THR A O 1
ATOM 1514 N N . LEU A 1 195 ? 16.877 0.737 -0.368 1.00 87.88 195 LEU A N 1
ATOM 1515 C CA . LEU A 1 195 ? 17.051 -0.307 -1.385 1.00 87.88 195 LEU A CA 1
ATOM 1516 C C . LEU A 1 195 ? 18.413 -1.020 -1.277 1.00 87.88 195 LEU A C 1
ATOM 1518 O O . LEU A 1 195 ? 18.998 -1.412 -2.281 1.00 87.88 195 LEU A O 1
ATOM 1522 N N . THR A 1 196 ? 18.921 -1.187 -0.051 1.00 85.38 196 THR A N 1
ATOM 1523 C CA . THR A 1 196 ? 20.248 -1.780 0.212 1.00 85.38 196 THR A CA 1
ATOM 1524 C C . THR A 1 196 ? 20.216 -3.277 0.527 1.00 85.38 196 THR A C 1
ATOM 1526 O O . THR A 1 196 ? 21.265 -3.911 0.619 1.00 85.38 196 THR A O 1
ATOM 1529 N N . SER A 1 197 ? 19.028 -3.870 0.685 1.00 86.81 197 SER A N 1
ATOM 1530 C CA . SER A 1 197 ? 18.885 -5.316 0.883 1.00 86.81 197 SER A CA 1
ATOM 1531 C C . SER A 1 197 ? 19.489 -6.096 -0.285 1.00 86.81 197 SER A C 1
ATOM 1533 O O . SER A 1 197 ? 19.246 -5.765 -1.444 1.00 86.81 197 SER A O 1
ATOM 1535 N N . ARG A 1 198 ? 20.174 -7.208 0.013 1.00 88.31 198 ARG A N 1
ATOM 1536 C CA . ARG A 1 198 ? 20.721 -8.128 -0.999 1.00 88.31 198 ARG A CA 1
ATOM 1537 C C . ARG A 1 198 ? 19.662 -8.598 -2.004 1.00 88.31 198 ARG A C 1
ATOM 1539 O O . ARG A 1 198 ? 19.964 -8.760 -3.179 1.00 88.31 198 ARG A O 1
ATOM 1546 N N . SER A 1 199 ? 18.404 -8.720 -1.569 1.00 88.38 199 SER A N 1
ATOM 1547 C CA . SER A 1 199 ? 17.285 -9.090 -2.442 1.00 88.38 199 SER A CA 1
ATOM 1548 C C . SER A 1 199 ? 17.069 -8.120 -3.607 1.00 88.38 199 SER A C 1
ATOM 1550 O O . SER A 1 199 ? 16.523 -8.530 -4.623 1.00 88.38 199 SER A O 1
ATOM 1552 N N . MET A 1 200 ? 17.489 -6.856 -3.479 1.00 89.88 200 MET A N 1
ATOM 1553 C CA . MET A 1 200 ? 17.417 -5.884 -4.572 1.00 89.88 200 MET A CA 1
ATOM 1554 C C . MET A 1 200 ? 18.349 -6.251 -5.725 1.00 89.88 200 MET A C 1
ATOM 1556 O O . MET A 1 200 ? 18.004 -5.981 -6.865 1.00 89.88 200 MET A O 1
ATOM 1560 N N . ALA A 1 201 ? 19.497 -6.872 -5.435 1.00 88.06 201 ALA A N 1
ATOM 1561 C CA . ALA A 1 201 ? 20.428 -7.365 -6.446 1.00 88.06 201 ALA A CA 1
ATOM 1562 C C . ALA A 1 201 ? 20.078 -8.796 -6.881 1.00 88.06 201 ALA A C 1
ATOM 1564 O O . ALA A 1 201 ? 19.982 -9.063 -8.074 1.00 88.06 201 ALA A O 1
ATOM 1565 N N . ASP A 1 202 ? 19.827 -9.700 -5.925 1.00 88.75 202 ASP A N 1
ATOM 1566 C CA . ASP A 1 202 ? 19.577 -11.123 -6.204 1.00 88.75 202 ASP A CA 1
ATOM 1567 C C . ASP A 1 202 ? 18.319 -11.351 -7.074 1.00 88.75 202 ASP A C 1
ATOM 1569 O O . ASP A 1 202 ? 18.255 -12.335 -7.808 1.00 88.75 202 ASP A O 1
ATOM 1573 N N . TYR A 1 203 ? 17.311 -10.469 -6.993 1.00 87.69 203 TYR A N 1
ATOM 1574 C CA . TYR A 1 203 ? 16.051 -10.594 -7.741 1.00 87.69 203 TYR A CA 1
ATOM 1575 C C . TYR A 1 203 ? 15.866 -9.548 -8.849 1.00 87.69 203 TYR A C 1
ATOM 1577 O O . TYR A 1 203 ? 14.806 -9.530 -9.490 1.00 87.69 203 TYR A O 1
ATOM 1585 N N . ASP A 1 204 ? 16.866 -8.704 -9.124 1.00 88.00 204 ASP A N 1
ATOM 1586 C CA . ASP A 1 204 ? 16.750 -7.747 -10.225 1.00 88.00 204 ASP A CA 1
ATOM 1587 C C . ASP A 1 204 ? 16.626 -8.485 -11.565 1.00 88.00 204 ASP A C 1
ATOM 1589 O O . ASP A 1 204 ? 17.321 -9.459 -11.850 1.00 88.00 204 ASP A O 1
ATOM 1593 N N . GLY A 1 205 ? 15.650 -8.079 -12.377 1.00 83.62 205 GLY A N 1
ATOM 1594 C CA . GLY A 1 205 ? 15.287 -8.779 -13.613 1.00 83.62 205 GLY A CA 1
ATOM 1595 C C . GLY A 1 205 ? 14.550 -10.118 -13.428 1.00 83.62 205 GLY A C 1
ATOM 1596 O O . GLY A 1 205 ? 13.914 -10.584 -14.384 1.00 83.62 205 GLY A O 1
ATOM 1597 N N . HIS A 1 206 ? 14.553 -10.709 -12.228 1.00 85.00 206 HIS A N 1
ATOM 1598 C CA . HIS A 1 206 ? 13.741 -11.881 -11.893 1.00 85.00 206 HIS A CA 1
ATOM 1599 C C . HIS A 1 206 ? 12.301 -11.503 -11.548 1.00 85.00 206 HIS A C 1
ATOM 1601 O O . HIS A 1 206 ? 11.389 -12.214 -11.976 1.00 85.00 206 HIS A O 1
ATOM 1607 N N . ASP A 1 207 ? 12.080 -10.387 -10.855 1.00 84.06 207 ASP A N 1
ATOM 1608 C CA . ASP A 1 207 ? 10.736 -9.851 -10.633 1.00 84.06 207 ASP A CA 1
ATOM 1609 C C . ASP A 1 207 ? 10.117 -9.397 -11.979 1.00 84.06 207 ASP A C 1
ATOM 1611 O O . ASP A 1 207 ? 10.759 -8.667 -12.744 1.00 84.06 207 ASP A O 1
ATOM 1615 N N . PRO A 1 208 ? 8.909 -9.874 -12.345 1.00 81.25 208 PRO A N 1
ATOM 1616 C CA . PRO A 1 208 ? 8.278 -9.527 -13.616 1.00 81.25 208 PRO A CA 1
ATOM 1617 C C . PRO A 1 208 ? 7.689 -8.107 -13.647 1.00 81.25 208 PRO A C 1
ATOM 1619 O O . PRO A 1 208 ? 7.308 -7.658 -14.727 1.00 81.25 208 PRO A O 1
ATOM 1622 N N . MET A 1 209 ? 7.598 -7.422 -12.502 1.00 79.06 20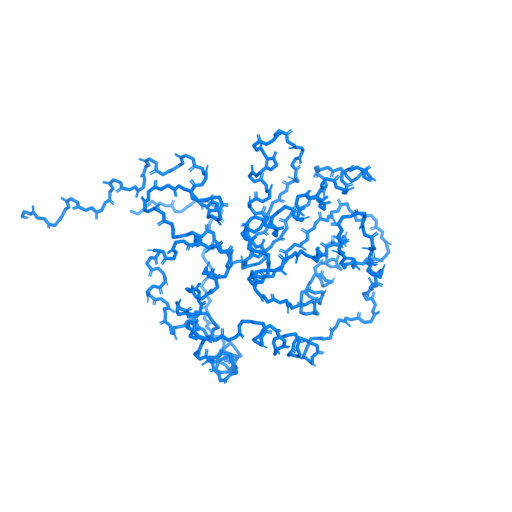9 MET A N 1
ATOM 1623 C CA . MET A 1 209 ? 6.954 -6.115 -12.341 1.00 79.06 209 MET A CA 1
ATOM 1624 C C . MET A 1 209 ? 7.918 -5.024 -11.860 1.00 79.06 209 MET A C 1
ATOM 1626 O O . MET A 1 209 ? 7.911 -3.922 -12.406 1.00 79.06 209 MET A O 1
ATOM 1630 N N . LEU A 1 210 ? 8.732 -5.295 -10.837 1.00 83.38 210 LEU A N 1
ATOM 1631 C CA . LEU A 1 210 ? 9.533 -4.281 -10.147 1.00 83.38 210 LEU A CA 1
ATOM 1632 C C . LEU A 1 210 ? 11.029 -4.539 -10.309 1.00 83.38 210 LEU A C 1
ATOM 1634 O O . LEU A 1 210 ? 11.600 -5.430 -9.692 1.00 83.38 210 LEU A O 1
ATOM 1638 N N . GLN A 1 211 ? 11.677 -3.700 -11.113 1.00 86.56 211 GLN A N 1
ATOM 1639 C CA . GLN A 1 211 ? 13.132 -3.686 -11.256 1.00 86.56 211 GLN A CA 1
ATOM 1640 C C . GLN A 1 211 ? 13.762 -2.639 -10.340 1.00 86.56 211 GLN A C 1
ATOM 1642 O O . GLN A 1 211 ? 13.130 -1.627 -10.010 1.00 86.56 211 GLN A O 1
ATOM 1647 N N . LEU A 1 212 ? 15.037 -2.830 -9.995 1.00 87.69 212 LEU A N 1
ATOM 1648 C CA . LEU A 1 212 ? 15.773 -1.881 -9.159 1.00 87.69 212 LEU A CA 1
ATOM 1649 C C . LEU A 1 212 ? 15.771 -0.469 -9.767 1.00 87.69 212 LEU A C 1
ATOM 1651 O O . LEU A 1 212 ? 15.561 0.509 -9.051 1.00 87.69 212 LEU A O 1
ATOM 1655 N N . SER A 1 213 ? 15.917 -0.351 -11.091 1.00 86.44 213 SER A N 1
ATOM 1656 C CA . SER A 1 213 ? 15.852 0.938 -11.794 1.00 86.44 213 SER A CA 1
ATOM 1657 C C . SER A 1 213 ? 14.533 1.676 -11.548 1.00 86.44 213 SER A C 1
ATOM 1659 O O . SER A 1 213 ? 14.543 2.868 -11.244 1.00 86.44 213 SER A O 1
ATOM 1661 N N . THR A 1 214 ? 13.406 0.963 -11.599 1.00 84.69 214 THR A N 1
ATOM 1662 C CA . THR A 1 214 ? 12.073 1.519 -11.332 1.00 84.69 214 THR A CA 1
ATOM 1663 C C . THR A 1 214 ? 11.940 1.942 -9.872 1.00 84.69 214 THR A C 1
ATOM 1665 O O . THR A 1 214 ? 11.475 3.045 -9.583 1.00 84.69 214 THR A O 1
ATOM 1668 N N . LEU A 1 215 ? 12.398 1.105 -8.937 1.00 87.00 215 LEU A N 1
ATOM 1669 C CA . LEU A 1 215 ? 12.359 1.414 -7.506 1.00 87.00 215 LEU A CA 1
ATOM 1670 C C . LEU A 1 215 ? 13.195 2.657 -7.160 1.00 87.00 215 LEU A C 1
ATOM 1672 O O . LEU A 1 215 ? 12.783 3.453 -6.317 1.00 87.00 215 LEU A O 1
ATOM 1676 N N . LEU A 1 216 ? 14.327 2.873 -7.837 1.00 87.00 216 LEU A N 1
ATOM 1677 C CA . LEU A 1 216 ? 15.156 4.071 -7.666 1.00 87.00 216 LEU A CA 1
ATOM 1678 C C . LEU A 1 216 ? 14.447 5.354 -8.126 1.00 87.00 216 LEU A C 1
ATOM 1680 O O . LEU A 1 216 ? 14.608 6.395 -7.485 1.00 87.00 216 LEU A O 1
ATOM 1684 N N . VAL A 1 217 ? 13.656 5.291 -9.201 1.00 85.31 217 VAL A N 1
ATOM 1685 C CA . VAL A 1 217 ? 12.819 6.417 -9.657 1.00 85.31 217 VAL A CA 1
ATOM 1686 C C . VAL A 1 217 ? 11.716 6.700 -8.638 1.00 85.31 217 VAL A C 1
ATOM 1688 O O . VAL A 1 217 ? 11.577 7.834 -8.181 1.00 85.31 217 VAL A O 1
ATOM 1691 N N . LEU A 1 218 ? 10.997 5.663 -8.195 1.00 85.31 218 LEU A N 1
ATOM 1692 C CA . LEU A 1 218 ? 9.942 5.798 -7.184 1.00 85.31 218 LEU A CA 1
ATOM 1693 C C . LEU A 1 218 ? 10.475 6.373 -5.866 1.00 85.31 218 LEU A C 1
ATOM 1695 O O . LEU A 1 218 ? 9.835 7.243 -5.276 1.00 85.31 218 LEU A O 1
ATOM 1699 N N . ARG A 1 219 ? 11.667 5.942 -5.429 1.00 86.06 219 ARG A N 1
ATOM 1700 C CA . ARG A 1 219 ? 12.352 6.490 -4.250 1.00 86.06 219 ARG A CA 1
ATOM 1701 C C . ARG A 1 219 ? 12.588 7.992 -4.386 1.00 86.06 219 ARG A C 1
ATOM 1703 O O . ARG A 1 219 ? 12.277 8.727 -3.454 1.00 86.06 219 ARG A O 1
ATOM 1710 N N . ARG A 1 220 ? 13.116 8.443 -5.530 1.00 84.50 220 ARG A N 1
ATOM 1711 C CA . ARG A 1 220 ? 13.384 9.866 -5.800 1.00 84.50 220 ARG A CA 1
ATOM 1712 C C . ARG A 1 220 ? 12.102 10.698 -5.769 1.00 84.50 220 ARG A C 1
ATOM 1714 O O . ARG A 1 220 ? 12.114 11.803 -5.240 1.00 84.50 220 ARG A O 1
ATOM 1721 N N . CYS A 1 221 ? 11.006 10.179 -6.323 1.00 85.25 221 CYS A N 1
ATOM 1722 C CA . CYS A 1 221 ? 9.716 10.861 -6.252 1.00 85.25 221 CYS A CA 1
ATOM 1723 C C . CYS A 1 221 ? 9.220 10.950 -4.808 1.00 85.25 221 CYS A C 1
ATOM 1725 O O . CYS A 1 221 ? 8.817 12.021 -4.364 1.00 85.25 221 CYS A O 1
ATOM 1727 N N . TYR A 1 222 ? 9.262 9.833 -4.077 1.00 85.44 222 TYR A N 1
ATOM 1728 C CA . TYR A 1 222 ? 8.702 9.737 -2.732 1.00 85.44 222 TYR A CA 1
ATOM 1729 C C . TYR A 1 222 ? 9.469 10.571 -1.695 1.00 85.44 222 TYR A C 1
ATOM 1731 O O . TYR A 1 222 ? 8.844 11.159 -0.815 1.00 85.44 222 TYR A O 1
ATOM 1739 N N . GLY A 1 223 ? 10.797 10.671 -1.805 1.00 79.12 223 GLY A N 1
ATOM 1740 C CA . GLY A 1 223 ? 11.639 11.463 -0.910 1.00 79.12 223 GLY A CA 1
ATOM 1741 C C . GLY A 1 223 ? 12.696 12.262 -1.669 1.00 79.12 223 GLY A C 1
ATOM 1742 O O . GLY A 1 223 ? 13.523 11.689 -2.371 1.00 79.12 223 GLY A O 1
ATOM 1743 N N . GLN A 1 224 ? 12.698 13.588 -1.494 1.00 58.56 224 GLN A N 1
ATOM 1744 C CA . GLN A 1 224 ? 13.622 14.485 -2.204 1.00 58.56 224 GLN A CA 1
ATOM 1745 C C . GLN A 1 224 ? 15.032 14.566 -1.591 1.00 58.56 224 GLN A C 1
ATOM 1747 O O . GLN A 1 224 ? 15.949 15.046 -2.252 1.00 58.56 224 GLN A O 1
ATOM 1752 N N . SER A 1 225 ? 15.240 14.084 -0.362 1.00 50.53 225 SER A N 1
ATOM 1753 C CA . SER A 1 225 ? 16.559 14.129 0.281 1.00 50.53 225 SER A CA 1
ATOM 1754 C C . SER A 1 225 ? 17.318 12.815 0.088 1.00 50.53 225 SER A C 1
ATOM 1756 O O . SER A 1 225 ? 16.762 11.752 0.386 1.00 50.53 225 SER A O 1
ATOM 1758 N N . PRO A 1 226 ? 18.599 12.852 -0.330 1.00 46.38 226 PRO A N 1
ATOM 1759 C CA . PRO A 1 226 ? 19.462 11.684 -0.265 1.00 46.38 226 PRO A CA 1
ATOM 1760 C C . PRO A 1 226 ? 19.473 11.185 1.177 1.00 46.38 226 PRO A C 1
ATOM 1762 O O . PRO A 1 226 ? 19.734 11.949 2.109 1.00 46.38 226 PRO A O 1
ATOM 1765 N N . HIS A 1 227 ? 19.164 9.907 1.373 1.00 49.41 227 HIS A N 1
ATOM 1766 C CA . HIS A 1 227 ? 19.402 9.258 2.652 1.00 49.41 227 HIS A CA 1
ATOM 1767 C C . HIS A 1 227 ? 20.867 9.487 3.045 1.00 49.41 227 HIS A C 1
ATOM 1769 O O . HIS A 1 227 ? 21.769 8.987 2.377 1.00 49.41 227 HIS A O 1
ATOM 1775 N N . GLN A 1 228 ? 21.111 10.226 4.130 1.00 44.84 228 GLN A N 1
ATOM 1776 C CA . GLN A 1 228 ? 22.406 10.174 4.799 1.00 44.84 228 GLN A CA 1
ATOM 1777 C C . GLN A 1 228 ? 22.559 8.751 5.339 1.00 44.84 228 GLN A C 1
ATOM 1779 O O . GLN A 1 228 ? 21.754 8.305 6.165 1.00 44.84 228 GLN A O 1
ATOM 1784 N N . SER A 1 229 ? 23.554 8.023 4.835 1.00 40.59 229 SER A N 1
ATOM 1785 C CA . SER A 1 229 ? 23.936 6.710 5.348 1.00 40.59 229 SER A CA 1
ATOM 1786 C C . SER A 1 229 ? 24.039 6.768 6.875 1.00 40.59 229 SER A C 1
ATOM 1788 O O . SER A 1 229 ? 24.775 7.593 7.411 1.00 40.59 229 SER A O 1
ATOM 1790 N N . GLY A 1 230 ? 23.280 5.922 7.576 1.00 43.41 230 GLY A N 1
ATOM 1791 C CA . GLY A 1 230 ? 23.361 5.789 9.034 1.00 43.41 230 GLY A CA 1
ATOM 1792 C C . GLY A 1 230 ? 22.300 6.525 9.863 1.00 43.41 230 GLY A C 1
ATOM 1793 O O . GLY A 1 230 ? 22.261 6.303 11.069 1.00 43.41 230 GLY A O 1
ATOM 1794 N N . LYS A 1 231 ? 21.397 7.333 9.276 1.00 45.91 231 LYS A N 1
ATOM 1795 C CA . LYS A 1 231 ? 20.234 7.879 10.011 1.00 45.91 231 LYS A CA 1
ATOM 1796 C C . LYS A 1 231 ? 18.914 7.258 9.532 1.00 45.91 231 LYS A C 1
ATOM 1798 O O . LYS A 1 231 ? 18.627 7.304 8.333 1.00 45.91 231 LYS A O 1
ATOM 1803 N N . PRO A 1 232 ? 18.083 6.701 10.435 1.00 55.16 232 PRO A N 1
ATOM 1804 C CA . PRO A 1 232 ? 16.795 6.128 10.065 1.00 55.16 232 PRO A CA 1
ATOM 1805 C C . PRO A 1 232 ? 15.866 7.233 9.556 1.00 55.16 232 PRO A C 1
ATOM 1807 O O . PRO A 1 232 ? 15.385 8.059 10.332 1.00 55.16 232 PRO A O 1
ATOM 1810 N N . SER A 1 233 ? 15.618 7.291 8.243 1.00 71.38 233 SER A N 1
ATOM 1811 C CA . SER A 1 233 ? 14.620 8.230 7.727 1.00 71.38 233 SER A CA 1
ATOM 1812 C C . SER A 1 233 ? 13.222 7.732 8.087 1.00 71.38 233 SER A C 1
ATOM 1814 O O . SER A 1 233 ? 12.940 6.529 8.080 1.00 71.38 233 SER A O 1
ATOM 1816 N N . LYS A 1 234 ? 12.311 8.670 8.360 1.00 81.75 234 LYS A N 1
ATOM 1817 C CA . LYS A 1 234 ? 10.912 8.350 8.671 1.00 81.75 234 LYS A CA 1
ATOM 1818 C C . LYS A 1 234 ? 10.167 7.672 7.503 1.00 81.75 234 LYS A C 1
ATOM 1820 O O . LYS A 1 234 ? 9.084 7.141 7.713 1.00 81.75 234 LYS A O 1
ATOM 1825 N N . GLN A 1 235 ? 10.751 7.646 6.303 1.00 84.88 235 GLN A N 1
ATOM 1826 C CA . GLN A 1 235 ? 10.211 6.940 5.134 1.00 84.88 235 GLN A CA 1
ATOM 1827 C C . GLN A 1 235 ? 10.460 5.432 5.195 1.00 84.88 235 GLN A C 1
ATOM 1829 O O . GLN A 1 235 ? 9.731 4.677 4.564 1.00 84.88 235 GLN A O 1
ATOM 1834 N N . SER A 1 236 ? 11.461 4.984 5.955 1.00 87.62 236 SER A N 1
ATOM 1835 C CA . SER A 1 236 ? 11.849 3.578 6.034 1.00 87.62 236 SER A CA 1
ATOM 1836 C C . SER A 1 236 ? 11.549 3.033 7.439 1.00 87.62 236 SER A C 1
ATOM 1838 O O . SER A 1 236 ? 12.423 3.058 8.313 1.00 87.62 236 SER A O 1
ATOM 1840 N N . PRO A 1 237 ? 10.313 2.565 7.707 1.00 86.81 237 PRO A N 1
ATOM 1841 C CA . PRO A 1 237 ? 9.871 2.174 9.047 1.00 86.81 237 PRO A CA 1
ATOM 1842 C C . PRO A 1 237 ? 10.714 1.061 9.678 1.00 86.81 237 PRO A C 1
ATOM 1844 O O . PRO A 1 237 ? 10.814 1.015 10.902 1.00 86.81 237 PRO A O 1
ATOM 1847 N N . VAL A 1 238 ? 11.392 0.225 8.880 1.00 86.00 238 VAL A N 1
ATOM 1848 C CA . VAL A 1 238 ? 12.280 -0.838 9.392 1.00 86.00 238 VAL A CA 1
ATOM 1849 C C . VAL A 1 238 ? 13.445 -0.308 10.242 1.00 86.00 238 VAL A C 1
ATOM 1851 O O . VAL A 1 238 ? 14.017 -1.050 11.035 1.00 86.00 238 VAL A O 1
ATOM 1854 N N . TRP A 1 239 ? 13.797 0.972 10.104 1.00 81.25 239 TRP A N 1
ATOM 1855 C CA . TRP A 1 239 ? 14.894 1.587 10.854 1.00 81.25 239 TRP A CA 1
ATOM 1856 C C . TRP A 1 239 ? 14.424 2.424 12.049 1.00 81.25 239 TRP A C 1
ATOM 1858 O O . TRP A 1 239 ? 15.250 2.938 12.795 1.00 81.25 239 TRP A O 1
ATOM 1868 N N . GLN A 1 240 ? 13.112 2.586 12.244 1.00 71.75 240 GLN A N 1
ATOM 1869 C CA . GLN A 1 240 ? 12.561 3.432 13.312 1.00 71.75 240 GLN A CA 1
ATOM 1870 C C . GLN A 1 240 ? 12.504 2.731 14.672 1.00 71.75 240 GLN A C 1
ATOM 1872 O O . GLN A 1 240 ? 12.361 3.379 15.704 1.00 71.75 240 GLN A O 1
ATOM 1877 N N . THR A 1 241 ? 12.629 1.408 14.691 1.00 58.41 241 THR A N 1
ATOM 1878 C CA . THR A 1 241 ? 12.790 0.642 15.924 1.00 58.41 241 THR A CA 1
ATOM 1879 C C . THR A 1 241 ? 14.273 0.569 16.269 1.00 58.41 241 THR A C 1
ATOM 1881 O O . THR A 1 241 ? 15.065 0.180 15.412 1.00 58.41 241 THR A O 1
ATOM 1884 N N . GLY A 1 242 ? 14.658 0.850 17.519 1.00 50.16 242 GLY A N 1
ATOM 1885 C CA . GLY A 1 242 ? 16.043 0.743 18.023 1.00 50.16 242 GLY A CA 1
ATOM 1886 C C . GLY A 1 242 ? 16.683 -0.659 17.954 1.00 50.16 242 GLY A C 1
ATOM 1887 O O . GLY A 1 242 ? 17.727 -0.893 18.546 1.00 50.16 242 GLY A O 1
ATOM 1888 N N . ALA A 1 243 ? 16.088 -1.602 17.221 1.00 42.62 243 ALA A N 1
ATOM 1889 C CA . ALA A 1 243 ? 16.455 -3.012 17.147 1.00 42.62 243 ALA A CA 1
ATOM 1890 C C . ALA A 1 243 ? 17.661 -3.327 16.236 1.00 42.62 243 ALA A C 1
ATOM 1892 O O . ALA A 1 243 ? 17.953 -4.496 15.998 1.00 42.62 243 ALA A O 1
ATOM 1893 N N . ARG A 1 244 ? 18.381 -2.323 15.711 1.00 42.84 244 ARG A N 1
ATOM 1894 C CA . ARG A 1 244 ? 19.568 -2.546 14.861 1.00 42.84 244 ARG A CA 1
ATOM 1895 C C . ARG A 1 244 ? 20.925 -2.336 15.523 1.00 42.84 244 ARG A C 1
ATOM 1897 O O . ARG A 1 244 ? 21.919 -2.499 14.830 1.00 42.84 244 ARG A O 1
ATOM 1904 N N . GLN A 1 245 ? 21.000 -2.127 16.838 1.00 36.75 245 GLN A N 1
ATOM 1905 C CA . GLN A 1 245 ? 22.285 -2.322 17.527 1.00 36.75 245 GLN A CA 1
ATOM 1906 C C . GLN A 1 245 ? 22.769 -3.791 17.500 1.00 36.75 245 GLN A C 1
ATOM 1908 O O . GLN A 1 245 ? 23.922 -4.038 17.805 1.00 36.75 245 GLN A O 1
ATOM 1913 N N . GLY A 1 246 ? 21.938 -4.767 17.098 1.00 31.44 246 GLY A N 1
ATOM 1914 C CA . GLY A 1 246 ? 22.311 -6.193 17.106 1.00 31.44 246 GLY A CA 1
ATOM 1915 C C . GLY A 1 246 ? 22.546 -6.867 15.747 1.00 31.44 246 GLY A C 1
ATOM 1916 O O . GLY A 1 246 ? 22.848 -8.055 15.721 1.00 31.44 246 GLY A O 1
ATOM 1917 N N . LEU A 1 247 ? 22.370 -6.178 14.612 1.00 38.97 247 LEU A N 1
ATOM 1918 C CA . LEU A 1 247 ? 22.398 -6.826 13.282 1.00 38.97 247 LEU A CA 1
ATOM 1919 C C . LEU A 1 247 ? 23.467 -6.278 12.322 1.00 38.97 247 LEU A C 1
ATOM 1921 O O . LEU A 1 247 ? 23.625 -6.828 11.234 1.00 38.97 247 LEU A O 1
ATOM 1925 N N . SER A 1 248 ? 24.205 -5.230 12.701 1.00 36.22 248 SER A N 1
ATOM 1926 C CA . SER A 1 248 ? 25.327 -4.690 11.915 1.00 36.22 248 SER A CA 1
ATOM 1927 C C . SER A 1 248 ? 26.693 -5.285 12.269 1.00 36.22 248 SER A C 1
ATOM 1929 O O . SER A 1 248 ? 27.596 -5.199 11.444 1.00 36.22 248 SER A O 1
ATOM 1931 N N . ASP A 1 249 ? 26.845 -5.926 13.431 1.00 35.72 249 ASP A N 1
ATOM 1932 C CA . ASP A 1 249 ? 28.180 -6.273 13.954 1.00 35.72 249 ASP A CA 1
ATOM 1933 C C . ASP A 1 249 ? 28.696 -7.657 13.547 1.00 35.72 249 ASP A C 1
ATOM 1935 O O . ASP A 1 249 ? 29.859 -7.978 13.764 1.00 35.72 249 ASP A O 1
ATOM 1939 N N . ASN A 1 250 ? 27.884 -8.477 12.879 1.00 37.31 250 ASN A N 1
ATOM 1940 C CA . ASN A 1 250 ? 28.274 -9.838 12.511 1.00 37.31 250 ASN A CA 1
ATOM 1941 C C . ASN A 1 250 ? 28.198 -10.063 11.000 1.00 37.31 250 ASN A C 1
ATOM 1943 O O . ASN A 1 250 ? 27.316 -10.800 10.554 1.00 37.31 250 ASN A O 1
ATOM 1947 N N . ARG A 1 251 ? 29.098 -9.432 10.212 1.00 42.00 251 ARG A N 1
ATOM 1948 C CA . ARG A 1 251 ? 29.541 -9.952 8.888 1.00 42.00 251 ARG A CA 1
ATOM 1949 C C . ARG A 1 251 ? 30.611 -9.158 8.111 1.00 42.00 251 ARG A C 1
ATOM 1951 O O . ARG A 1 251 ? 30.567 -9.152 6.886 1.00 42.00 251 ARG A O 1
ATOM 1958 N N . LEU A 1 252 ? 31.611 -8.553 8.759 1.00 32.94 252 LEU A N 1
ATOM 1959 C CA . LEU A 1 252 ? 32.782 -8.022 8.023 1.00 32.94 252 LEU A CA 1
ATOM 1960 C C . LEU A 1 252 ? 34.163 -8.355 8.625 1.00 32.94 252 LEU A C 1
ATOM 1962 O O . LEU A 1 252 ? 35.163 -7.915 8.078 1.00 32.94 252 LEU A O 1
ATOM 1966 N N . SER A 1 253 ? 34.260 -9.183 9.674 1.00 29.95 253 SER A N 1
ATOM 1967 C CA . SER A 1 253 ? 35.549 -9.470 10.343 1.00 29.95 253 SER A CA 1
ATOM 1968 C C . SER A 1 253 ? 36.140 -10.875 10.113 1.00 29.95 253 SER A C 1
ATOM 1970 O O . SER A 1 253 ? 37.145 -11.195 10.734 1.00 29.95 253 SER A O 1
ATOM 1972 N N . SER A 1 254 ? 35.576 -11.742 9.262 1.00 32.09 254 SER A N 1
ATOM 1973 C CA . SER A 1 254 ? 36.083 -13.129 9.131 1.00 32.09 254 SER A CA 1
ATOM 1974 C C . SER A 1 254 ? 36.613 -13.516 7.745 1.00 32.09 254 SER A C 1
ATOM 1976 O O . SER A 1 254 ? 36.604 -14.692 7.396 1.00 32.09 254 SER A O 1
ATOM 1978 N N . MET A 1 255 ? 37.073 -12.555 6.944 1.00 34.81 255 MET A N 1
ATOM 1979 C CA . MET A 1 255 ? 37.848 -12.833 5.725 1.00 34.81 255 MET A CA 1
ATOM 1980 C C . MET A 1 255 ? 39.051 -11.893 5.639 1.00 34.81 255 MET A C 1
ATOM 1982 O O . MET A 1 255 ? 39.147 -11.070 4.737 1.00 34.81 255 MET A O 1
ATOM 1986 N N . ALA A 1 256 ? 39.935 -11.993 6.629 1.00 36.31 256 ALA A N 1
ATOM 1987 C CA . ALA A 1 256 ? 41.322 -11.544 6.556 1.00 36.31 256 ALA A CA 1
ATOM 1988 C C . ALA A 1 256 ? 42.098 -12.145 7.738 1.00 36.31 256 ALA A C 1
ATOM 1990 O O . ALA A 1 256 ? 42.307 -11.465 8.734 1.00 36.31 256 ALA A O 1
ATOM 1991 N N . THR A 1 257 ? 42.457 -13.424 7.628 1.00 36.38 257 THR A N 1
ATOM 1992 C CA . THR A 1 257 ? 43.708 -14.031 8.130 1.00 36.38 257 THR A CA 1
ATOM 1993 C C . THR A 1 257 ? 43.872 -15.377 7.457 1.00 36.38 257 THR A C 1
ATOM 1995 O O . THR A 1 257 ? 42.873 -16.133 7.475 1.00 36.38 257 THR A O 1
#

Organism: Accumulibacter regalis (NCBI:txid522306)

Foldseek 3Di:
DDDDDPPDDDDDDDQDPVNVVVLVVLLVPAVDQDALPDDLVVVQVVQQVVLVVPFAQPPQFDQVDFPPDPVDTWTFTFHDDDDAQEEEEAEDQQRHDNPRVVNNVVVVVCVVVVHGYTYGPWDHWPVDAPPRRLVSVLVVVVVCVVVVRDQQSYEYEYEAQSLLSSLLNQLVCVVVVHRHHNYYHYHNYPQALVCPDPCLVVCAVVRSHDHNNNSVSSSCGRDVDDPDPPDDDSSRSVVVDPPPVPPPPPDDPPPDD

pLDDT: mean 72.46, std 18.9, range [28.77, 93.62]

InterPro domains:
  IPR013094 Alpha/beta hydrolase fold-3 [PF07859] (95-232)
  IPR029058 Alpha/Beta hydrolase fold [G3DSA:3.40.50.1820] (91-249)
  IPR029058 Alpha/Beta hydrolase fold [SSF53474] (54-225)
  IPR033140 Lipase, GDXG, putative serine active site [PS01174] (154-166)
  IPR050300 GDXG lipolytic enzyme [PTHR48081] (90-214)

Radius of gyration: 19.75 Å; chains: 1; bounding box: 69×44×44 Å